Protein AF-D6Y898-F1 (afdb_monomer_lite)

Radius of gyration: 22.02 Å; chains: 1; bounding box: 44×58×74 Å

Foldseek 3Di:
DDDDDDDPDDDDPDPPDPVQVQVQVVVCVVVVFRKHKDWDDDPPPDDTWIFIATPPRHTFFTKQKAPDPVSQLLLVLQVVVLVVVVPDPDDFEDEWHFPDWDDDPNMTMTTTGDDDPADDDQDPVSLVVVLVSQFVVLDDPDDDDDDDDDDDDDDDDDDDDDDDDPDLPDAPPDDVVNCPQGTKDQQQLEPVQWGQDPVRHIYGYSSSRIDHSAHRCLSLLNHQLVVVVVPDAQQVSLVVSLVCQQVSCVSNVDHNVRSNVSSLRSLVVNLVVCVVVVHDPRPHCVVHNVVVVVVVVPPD

Structure (mmCIF, N/CA/C/O backbone):
data_AF-D6Y898-F1
#
_entry.id   AF-D6Y898-F1
#
loop_
_atom_site.group_PDB
_atom_site.id
_atom_site.type_symbol
_atom_site.label_atom_id
_atom_site.label_alt_id
_atom_site.label_comp_id
_atom_site.label_asym_id
_atom_site.label_entity_id
_atom_site.label_seq_id
_atom_site.pdbx_PDB_ins_code
_atom_site.Cartn_x
_atom_site.Cartn_y
_atom_site.Cartn_z
_atom_site.occupancy
_atom_site.B_iso_or_equiv
_atom_site.auth_seq_id
_atom_site.auth_comp_id
_atom_site.auth_asym_id
_atom_site.auth_atom_id
_atom_site.pdbx_PDB_model_num
ATOM 1 N N . MET A 1 1 ? 15.448 -20.942 44.202 1.00 36.16 1 MET A N 1
ATOM 2 C CA . MET A 1 1 ? 16.219 -19.823 43.612 1.00 36.16 1 MET A CA 1
ATOM 3 C C . MET A 1 1 ? 15.444 -19.278 42.419 1.00 36.16 1 MET A C 1
ATOM 5 O O . MET A 1 1 ? 15.274 -19.999 41.449 1.00 36.16 1 MET A O 1
ATOM 9 N N . ARG A 1 2 ? 14.878 -18.069 42.534 1.00 31.23 2 ARG A N 1
ATOM 10 C CA . ARG A 1 2 ? 14.100 -17.390 41.479 1.00 31.23 2 ARG A CA 1
ATOM 11 C C . ARG A 1 2 ? 15.038 -16.487 40.672 1.00 31.23 2 ARG A C 1
ATOM 13 O O . ARG A 1 2 ? 15.673 -15.625 41.272 1.00 31.23 2 ARG A O 1
ATOM 20 N N . ALA A 1 3 ? 15.100 -16.649 39.352 1.00 29.92 3 ALA A N 1
ATOM 21 C CA . ALA A 1 3 ? 15.802 -15.725 38.460 1.00 29.92 3 ALA A CA 1
ATOM 22 C C . ALA A 1 3 ? 14.793 -14.775 37.794 1.00 29.92 3 ALA A C 1
ATOM 24 O O . ALA A 1 3 ? 13.764 -15.199 37.271 1.00 29.92 3 ALA A O 1
ATOM 25 N N . ARG A 1 4 ? 15.077 -13.476 37.916 1.00 29.97 4 ARG A N 1
ATOM 26 C CA . ARG A 1 4 ? 14.250 -12.329 37.525 1.00 29.97 4 ARG A CA 1
ATOM 27 C C . ARG A 1 4 ? 14.255 -12.115 36.010 1.00 29.97 4 ARG A C 1
ATOM 29 O O . ARG A 1 4 ? 15.307 -12.158 35.384 1.00 29.97 4 ARG A O 1
ATOM 36 N N . ALA A 1 5 ? 13.090 -11.774 35.464 1.00 32.19 5 ALA A N 1
ATOM 37 C CA . ALA A 1 5 ? 12.946 -11.189 34.137 1.00 32.19 5 ALA A CA 1
ATOM 38 C C . ALA A 1 5 ? 13.426 -9.724 34.152 1.00 32.19 5 ALA A C 1
ATOM 40 O O . ALA A 1 5 ? 12.919 -8.911 34.930 1.00 32.19 5 ALA A O 1
ATOM 41 N N . SER A 1 6 ? 14.388 -9.382 33.293 1.00 30.42 6 SER A N 1
ATOM 42 C CA . SER A 1 6 ? 14.844 -8.003 33.089 1.00 30.42 6 SER A CA 1
ATOM 43 C C . SER A 1 6 ? 13.981 -7.309 32.035 1.00 30.42 6 SER A C 1
ATOM 45 O O . SER A 1 6 ? 14.104 -7.570 30.841 1.00 30.42 6 SER A O 1
ATOM 47 N N . ARG A 1 7 ? 13.112 -6.402 32.491 1.00 36.16 7 ARG A N 1
ATOM 48 C CA . ARG A 1 7 ? 12.476 -5.362 31.667 1.00 36.16 7 ARG A CA 1
ATOM 49 C C . ARG A 1 7 ? 13.504 -4.264 31.357 1.00 36.16 7 ARG A C 1
ATOM 51 O O . ARG A 1 7 ? 14.134 -3.790 32.302 1.00 36.16 7 ARG A O 1
ATOM 58 N N . PRO A 1 8 ? 13.623 -3.756 30.120 1.00 33.56 8 PRO A N 1
ATOM 59 C CA . PRO A 1 8 ? 14.252 -2.466 29.897 1.00 33.56 8 PRO A CA 1
ATOM 60 C C . PRO A 1 8 ? 13.201 -1.367 30.101 1.00 33.56 8 PRO A C 1
ATOM 62 O O . PRO A 1 8 ? 12.388 -1.072 29.231 1.00 33.56 8 PRO A O 1
ATOM 65 N N . SER A 1 9 ? 13.203 -0.768 31.288 1.00 35.53 9 SER A N 1
ATOM 66 C CA . SER A 1 9 ? 12.463 0.452 31.605 1.00 35.53 9 SER A CA 1
ATOM 67 C C . SER A 1 9 ? 13.206 1.668 31.046 1.00 35.53 9 SER A C 1
ATOM 69 O O . SER A 1 9 ? 14.171 2.142 31.644 1.00 35.53 9 SER A O 1
ATOM 71 N N . ARG A 1 10 ? 12.746 2.184 29.902 1.00 32.88 10 ARG A N 1
ATOM 72 C CA . ARG A 1 10 ? 13.018 3.562 29.467 1.00 32.88 10 ARG A CA 1
ATOM 73 C C . ARG A 1 10 ? 11.751 4.388 29.720 1.00 32.88 10 ARG A C 1
ATOM 75 O O . ARG A 1 10 ? 10.669 3.913 29.382 1.00 32.88 10 ARG A O 1
ATOM 82 N N . PRO A 1 11 ? 11.844 5.573 30.342 1.00 30.44 11 PRO A N 1
ATOM 83 C CA . PRO A 1 11 ? 10.663 6.336 30.726 1.00 30.44 11 PRO A CA 1
ATOM 84 C C . PRO A 1 11 ? 9.920 6.832 29.480 1.00 30.44 11 PRO A C 1
ATOM 86 O O . PRO A 1 11 ? 10.489 7.533 28.644 1.00 30.44 11 PRO A O 1
ATOM 89 N N . LEU A 1 12 ? 8.640 6.462 29.373 1.00 38.09 12 LEU A N 1
ATOM 90 C CA . LEU A 1 12 ? 7.680 7.065 28.452 1.00 38.09 12 LEU A CA 1
ATOM 91 C C . LEU A 1 12 ? 7.600 8.558 28.785 1.00 38.09 12 LEU A C 1
ATOM 93 O O . LEU A 1 12 ? 7.213 8.938 29.893 1.00 38.09 12 LEU A O 1
ATOM 97 N N . ARG A 1 13 ? 8.019 9.415 27.854 1.00 32.34 13 ARG A N 1
ATOM 98 C CA . ARG A 1 13 ? 7.959 10.864 28.038 1.00 32.34 13 ARG A CA 1
ATOM 99 C C . ARG A 1 13 ? 6.493 11.287 27.950 1.00 32.34 13 ARG A C 1
ATOM 101 O O . ARG A 1 13 ? 5.920 11.326 26.869 1.00 32.34 13 ARG A O 1
ATOM 108 N N . ARG A 1 14 ? 5.888 11.566 29.105 1.00 41.22 14 ARG A N 1
ATOM 109 C CA . ARG A 1 14 ? 4.516 12.064 29.233 1.00 41.22 14 ARG A CA 1
ATOM 110 C C . ARG A 1 14 ? 4.491 13.530 28.803 1.00 41.22 14 ARG A C 1
ATOM 112 O O . ARG A 1 14 ? 4.938 14.399 29.546 1.00 41.22 14 ARG A O 1
ATOM 119 N N . VAL A 1 15 ? 3.982 13.802 27.611 1.00 36.50 15 VAL A N 1
ATOM 120 C CA . VAL A 1 15 ? 3.507 15.135 27.232 1.00 36.50 15 VAL A CA 1
ATOM 121 C C . VAL A 1 15 ? 2.074 14.943 26.768 1.00 36.50 15 VAL A C 1
ATOM 123 O O . VAL A 1 15 ? 1.811 14.925 25.577 1.00 36.50 15 VAL A O 1
ATOM 126 N N . GLY A 1 16 ? 1.161 14.738 27.722 1.00 39.59 16 GLY A N 1
ATOM 127 C CA . GLY A 1 16 ? -0.268 14.704 27.425 1.00 39.59 16 GLY A CA 1
ATOM 128 C C . GLY A 1 16 ? -0.697 16.092 26.971 1.00 39.59 16 GLY A C 1
ATOM 129 O O . GLY A 1 16 ? -0.977 16.961 27.797 1.00 39.59 16 GLY A O 1
ATOM 130 N N . GLN A 1 17 ? -0.671 16.339 25.664 1.00 48.94 17 GLN A N 1
ATOM 131 C CA . GLN A 1 17 ? -1.300 17.520 25.093 1.00 48.94 17 GLN A CA 1
ATOM 132 C C . GLN A 1 17 ? -2.809 17.274 25.069 1.00 48.94 17 GLN A C 1
ATOM 134 O O . GLN A 1 17 ? -3.260 16.174 24.767 1.00 48.94 17 GLN A O 1
ATOM 139 N N . ARG A 1 18 ? -3.597 18.309 25.368 1.00 56.75 18 ARG A N 1
ATOM 140 C CA . ARG A 1 18 ? -5.073 18.319 25.438 1.00 56.75 18 ARG A CA 1
ATOM 141 C C . ARG A 1 18 ? -5.791 17.546 24.308 1.00 56.75 18 ARG A C 1
ATOM 143 O O . ARG A 1 18 ? -6.901 17.077 24.524 1.00 56.75 18 ARG A O 1
ATOM 150 N N . GLY A 1 19 ? -5.159 17.394 23.139 1.00 61.62 19 GLY A N 1
ATOM 151 C CA . GLY A 1 19 ? -5.665 16.619 22.002 1.00 61.62 19 GLY A CA 1
ATOM 152 C C . GLY A 1 19 ? -5.583 15.088 22.132 1.00 61.62 19 GLY A C 1
ATOM 153 O O . GLY A 1 19 ? -6.443 14.412 21.585 1.00 61.62 19 GLY A O 1
ATOM 154 N N . GLU A 1 20 ? -4.616 14.518 22.861 1.00 63.56 20 GLU A N 1
ATOM 155 C CA . GLU A 1 20 ? -4.514 13.052 23.041 1.00 63.56 20 GLU A CA 1
ATOM 156 C C . GLU A 1 20 ? -5.676 12.521 23.887 1.00 63.56 20 GLU A C 1
ATOM 158 O O . GLU A 1 20 ? -6.364 11.585 23.495 1.00 63.56 20 GLU A O 1
ATOM 163 N N . HIS A 1 21 ? -5.976 13.203 24.994 1.00 73.94 21 HIS A N 1
ATOM 164 C CA . HIS A 1 21 ? -7.117 12.871 25.849 1.00 73.94 21 HIS A CA 1
ATOM 165 C C . HIS A 1 21 ? -8.467 13.012 25.129 1.00 73.94 21 HIS A C 1
ATOM 167 O O . HIS A 1 21 ? -9.408 12.276 25.428 1.00 73.94 21 HIS A O 1
ATOM 173 N N . ALA A 1 22 ? -8.571 13.938 24.174 1.00 85.69 22 ALA A N 1
ATOM 174 C CA . ALA A 1 22 ? -9.774 14.113 23.369 1.00 85.69 22 ALA A CA 1
ATOM 175 C C . ALA A 1 22 ? -9.941 12.999 22.314 1.00 85.69 22 ALA A C 1
ATOM 177 O O . ALA A 1 22 ? -11.067 12.560 22.087 1.00 85.69 22 ALA A O 1
ATOM 178 N N . LEU A 1 23 ? -8.848 12.491 21.730 1.00 88.88 23 LEU A N 1
ATOM 179 C CA . LEU A 1 23 ? -8.885 11.330 20.832 1.00 88.88 23 LEU A CA 1
ATOM 180 C C . LEU A 1 23 ? -9.233 10.039 21.581 1.00 88.88 23 LEU A C 1
ATOM 182 O O . LEU A 1 23 ? -10.049 9.255 21.103 1.00 88.88 23 LEU A O 1
ATOM 186 N N . ASP A 1 24 ? -8.628 9.830 22.752 1.00 93.44 24 ASP A N 1
ATOM 187 C CA . ASP A 1 24 ? -8.932 8.703 23.638 1.00 93.44 24 ASP A CA 1
ATOM 188 C C . ASP A 1 24 ? -10.424 8.687 23.991 1.00 93.44 24 ASP A C 1
ATOM 190 O O . ASP A 1 24 ? -11.074 7.649 23.888 1.00 93.44 24 ASP A O 1
ATOM 194 N N . SER A 1 25 ? -10.985 9.853 24.331 1.00 93.50 25 SER A N 1
ATOM 195 C CA . SER A 1 25 ? -12.414 10.004 24.636 1.00 93.50 25 SER A CA 1
ATOM 196 C C . SER A 1 25 ? -13.292 9.667 23.429 1.00 93.50 25 SER A C 1
ATOM 198 O O . SER A 1 25 ? -14.219 8.874 23.560 1.00 93.50 25 SER A O 1
ATOM 200 N N . TYR A 1 26 ? -12.961 10.202 22.250 1.00 95.06 26 TYR A N 1
ATOM 201 C CA . TYR A 1 26 ? -13.675 9.912 21.005 1.00 95.06 26 TYR A CA 1
ATOM 202 C C . TYR A 1 26 ? -13.679 8.415 20.668 1.00 95.06 26 TYR A C 1
ATOM 204 O O . TYR A 1 26 ? -14.736 7.831 20.441 1.00 95.06 26 TYR A O 1
ATOM 212 N N . LEU A 1 27 ? -12.509 7.767 20.672 1.00 95.12 27 LEU A N 1
ATOM 213 C CA . LEU A 1 27 ? -12.419 6.335 20.382 1.00 95.12 27 LEU A CA 1
ATOM 214 C C . LEU A 1 27 ? -13.102 5.490 21.462 1.00 95.12 27 LEU A C 1
ATOM 216 O O . LEU A 1 27 ? -13.660 4.444 21.137 1.00 95.12 27 LEU A O 1
ATOM 220 N N . SER A 1 28 ? -13.084 5.940 22.721 1.00 95.12 28 SER A N 1
ATOM 221 C CA . SER A 1 28 ? -13.778 5.249 23.810 1.00 95.12 28 SER A CA 1
ATOM 222 C C . SER A 1 28 ? -15.292 5.257 23.628 1.00 95.12 28 SER A C 1
ATOM 224 O O . SER A 1 28 ? -15.944 4.238 23.841 1.00 95.12 28 SER A O 1
ATOM 226 N N . GLU A 1 29 ? -15.847 6.395 23.209 1.00 95.00 29 GLU A N 1
ATOM 227 C CA . GLU A 1 29 ? -17.271 6.538 22.906 1.00 95.00 29 GLU A CA 1
ATOM 228 C C . GLU A 1 29 ? -17.674 5.651 21.723 1.00 95.00 29 GLU A C 1
ATOM 230 O O . GLU A 1 29 ? -18.606 4.857 21.834 1.00 95.00 29 GLU A O 1
ATOM 235 N N . VAL A 1 30 ? -16.918 5.720 20.623 1.00 94.50 30 VAL A N 1
ATOM 236 C CA . VAL A 1 30 ? -17.182 4.943 19.403 1.00 94.50 30 VAL A CA 1
ATOM 237 C C . VAL A 1 30 ? -17.121 3.434 19.650 1.00 94.50 30 VAL A C 1
ATOM 239 O O . VAL A 1 30 ? -17.945 2.690 19.123 1.00 94.50 30 VAL A O 1
ATOM 242 N N . LEU A 1 31 ? -16.144 2.966 20.430 1.00 93.19 31 LEU A N 1
ATOM 243 C CA . LEU A 1 31 ? -15.936 1.537 20.679 1.00 93.19 31 LEU A CA 1
ATOM 244 C C . LEU A 1 31 ? -16.680 1.011 21.913 1.00 93.19 31 LEU A C 1
ATOM 246 O O . LEU A 1 31 ? -16.595 -0.186 22.196 1.00 93.19 31 LEU A O 1
ATOM 250 N N . GLY A 1 32 ? -17.377 1.878 22.655 1.00 93.81 32 GLY A N 1
ATOM 251 C CA . GLY A 1 32 ? -18.128 1.512 23.858 1.00 93.81 32 GLY A CA 1
ATOM 252 C C . GLY A 1 32 ? -17.272 0.940 24.995 1.00 93.81 32 GLY A C 1
ATOM 253 O O . GLY A 1 32 ? -17.794 0.223 25.846 1.00 93.81 32 GLY A O 1
ATOM 254 N N . GLN A 1 33 ? -15.964 1.215 25.008 1.00 93.38 33 GLN A N 1
ATOM 255 C CA . GLN A 1 33 ? -15.014 0.733 26.017 1.00 93.38 33 GLN A CA 1
ATOM 256 C C . GLN A 1 33 ? -13.886 1.754 26.218 1.00 93.38 33 GLN A C 1
ATOM 258 O O . GLN A 1 33 ? -13.600 2.501 25.289 1.00 93.38 33 GLN A O 1
ATOM 263 N N . PRO A 1 34 ? -13.199 1.799 27.372 1.00 93.56 34 PRO A N 1
ATOM 264 C CA . PRO A 1 34 ? -12.073 2.710 27.564 1.00 93.56 34 PRO A CA 1
ATOM 265 C C . PRO A 1 34 ? -10.925 2.436 26.581 1.00 93.56 34 PRO A C 1
ATOM 267 O O . PRO A 1 34 ? -10.404 1.321 26.517 1.00 93.56 34 PRO A O 1
ATOM 270 N N . ILE A 1 35 ? -10.497 3.470 25.855 1.00 95.06 35 ILE A N 1
ATOM 271 C CA . ILE A 1 35 ? -9.395 3.428 24.891 1.00 95.06 35 ILE A CA 1
ATOM 272 C C . ILE A 1 35 ? -8.301 4.401 25.305 1.00 95.06 35 ILE A C 1
ATOM 274 O O . ILE A 1 35 ? -8.558 5.555 25.639 1.00 95.06 35 ILE A O 1
ATOM 278 N N . ARG A 1 36 ? -7.058 3.935 25.215 1.00 94.12 36 ARG A N 1
ATOM 279 C CA . ARG A 1 36 ? -5.853 4.745 25.376 1.00 94.12 36 ARG A CA 1
ATOM 280 C C . ARG A 1 36 ? -5.012 4.676 24.115 1.00 94.12 36 ARG A C 1
ATOM 282 O O . ARG A 1 36 ? -4.626 3.586 23.690 1.00 94.12 36 ARG A O 1
ATOM 289 N N . THR A 1 37 ? -4.665 5.822 23.547 1.00 92.50 37 THR A N 1
ATOM 290 C CA . THR A 1 37 ? -3.761 5.893 22.400 1.00 92.50 37 THR A CA 1
ATOM 291 C C . THR A 1 37 ? -2.326 6.177 22.833 1.00 92.50 37 THR A C 1
ATOM 293 O O . THR A 1 37 ? -2.060 6.895 23.795 1.00 92.50 37 THR A O 1
ATOM 296 N N . VAL A 1 38 ? -1.363 5.559 22.148 1.00 90.06 38 VAL A N 1
ATOM 297 C CA . VAL A 1 38 ? 0.069 5.779 22.384 1.00 90.06 38 VAL A CA 1
ATOM 298 C C . VAL A 1 38 ? 0.777 5.945 21.060 1.00 90.06 38 VAL A C 1
ATOM 300 O O . VAL A 1 38 ? 0.831 5.023 20.240 1.00 90.06 38 VAL A O 1
ATOM 303 N N . GLU A 1 39 ? 1.378 7.111 20.880 1.00 87.12 39 GLU A N 1
ATOM 304 C CA . GLU A 1 39 ? 2.295 7.346 19.782 1.00 87.12 39 GLU A CA 1
ATOM 305 C C . GLU A 1 39 ? 3.678 6.784 20.117 1.00 87.12 39 GLU A C 1
ATOM 307 O O . GLU A 1 39 ? 4.294 7.114 21.131 1.00 87.12 39 GLU A O 1
ATOM 312 N N . HIS A 1 40 ? 4.168 5.906 19.253 1.00 78.19 40 HIS A N 1
ATOM 313 C CA . HIS A 1 40 ? 5.527 5.408 19.305 1.00 78.19 40 HIS A CA 1
ATOM 314 C C . HIS A 1 40 ? 6.350 6.193 18.290 1.00 78.19 40 HIS A C 1
ATOM 316 O O . HIS A 1 40 ? 6.005 6.258 17.107 1.00 78.19 40 HIS A O 1
ATOM 322 N N . GLY A 1 41 ? 7.438 6.796 18.779 1.00 60.53 41 GLY A N 1
ATOM 323 C CA . GLY A 1 41 ? 8.347 7.591 17.961 1.00 60.53 41 GLY A CA 1
ATOM 324 C C . GLY A 1 41 ? 8.866 6.817 16.742 1.00 60.53 41 GLY A C 1
ATOM 325 O O . GLY A 1 41 ? 8.886 5.580 16.747 1.00 60.53 41 GLY A O 1
ATOM 326 N N . PRO A 1 42 ? 9.292 7.537 15.697 1.00 55.75 42 PRO A N 1
ATOM 327 C CA . PRO A 1 42 ? 9.606 6.944 14.409 1.00 55.75 42 PRO A CA 1
ATOM 328 C C . PRO A 1 42 ? 10.738 5.924 14.536 1.00 55.75 42 PRO A C 1
ATOM 330 O O . PRO A 1 42 ? 11.790 6.198 15.123 1.00 55.75 42 PRO A O 1
ATOM 333 N N . ARG A 1 43 ? 10.553 4.735 13.955 1.00 51.12 43 ARG A N 1
ATOM 334 C CA . ARG A 1 43 ? 11.676 3.826 13.715 1.00 51.12 43 ARG A CA 1
ATOM 335 C C . ARG A 1 43 ? 12.431 4.376 12.508 1.00 51.12 43 ARG A C 1
ATOM 337 O O . ARG A 1 43 ? 12.040 4.113 11.389 1.00 51.12 43 ARG A O 1
ATOM 344 N N . ALA A 1 44 ? 13.473 5.172 12.745 1.00 38.34 44 ALA A N 1
ATOM 345 C CA . ALA A 1 44 ? 14.437 5.604 11.725 1.00 38.34 44 ALA A CA 1
ATOM 346 C C . ALA A 1 44 ? 13.819 6.059 10.375 1.00 38.34 44 ALA A C 1
ATOM 348 O O . ALA A 1 44 ? 13.984 5.383 9.366 1.00 38.34 44 ALA A O 1
ATOM 349 N N . GLY A 1 45 ? 13.160 7.225 10.353 1.00 40.97 45 GLY A N 1
ATOM 350 C CA . GLY A 1 45 ? 12.729 7.893 9.111 1.00 40.97 45 GLY A CA 1
ATOM 351 C C . GLY A 1 45 ? 11.250 7.744 8.731 1.00 40.97 45 GLY A C 1
ATOM 352 O O . GLY A 1 45 ? 10.807 8.443 7.827 1.00 40.97 45 GLY A O 1
ATOM 353 N N . ASP A 1 46 ? 10.483 6.911 9.436 1.00 54.25 46 ASP A N 1
ATOM 354 C CA . ASP A 1 46 ? 9.048 6.723 9.172 1.00 54.25 46 ASP A CA 1
ATOM 355 C C . ASP A 1 46 ? 8.146 7.757 9.874 1.00 54.25 46 ASP A C 1
ATOM 357 O O . ASP A 1 46 ? 8.565 8.455 10.799 1.00 54.25 46 ASP A O 1
ATOM 361 N N . ARG A 1 47 ? 6.868 7.831 9.469 1.00 59.16 47 ARG A N 1
ATOM 362 C CA . ARG A 1 47 ? 5.820 8.541 10.229 1.00 59.16 47 ARG A CA 1
ATOM 363 C C . ARG A 1 47 ? 5.629 7.880 11.611 1.00 59.16 47 ARG A C 1
ATOM 365 O O . ARG A 1 47 ? 5.766 6.659 11.720 1.00 59.16 47 ARG A O 1
ATOM 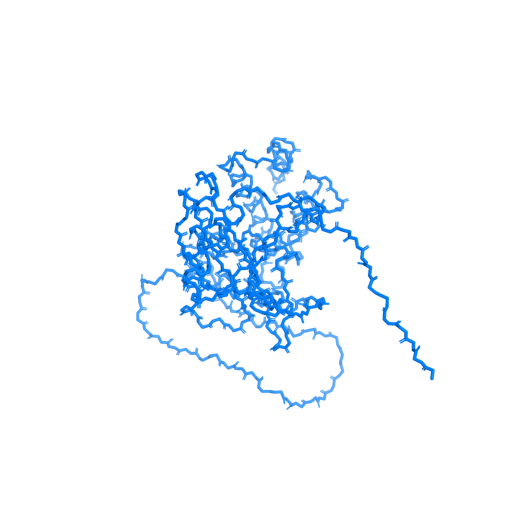372 N N . PRO A 1 48 ? 5.319 8.647 12.675 1.00 68.62 48 PRO A N 1
ATOM 373 C CA . PRO A 1 48 ? 5.065 8.072 13.992 1.00 68.62 48 PRO A CA 1
ATOM 374 C C . PRO A 1 48 ? 3.872 7.105 13.947 1.00 68.62 48 PRO A C 1
ATOM 376 O O . PRO A 1 48 ? 2.853 7.377 13.313 1.00 68.62 48 PRO A O 1
ATOM 379 N N . ILE A 1 49 ? 4.011 5.963 14.622 1.00 81.25 49 ILE A N 1
ATOM 380 C CA . ILE A 1 49 ? 3.000 4.899 14.652 1.00 81.25 49 ILE A CA 1
ATOM 381 C C . ILE A 1 49 ? 2.156 5.081 15.909 1.00 81.25 49 ILE A C 1
ATOM 383 O O . ILE A 1 49 ? 2.694 5.075 17.018 1.00 81.25 49 ILE A O 1
ATOM 387 N N . ARG A 1 50 ? 0.834 5.189 15.765 1.00 91.00 50 ARG A N 1
ATOM 388 C CA . ARG A 1 50 ? -0.084 5.313 16.900 1.00 91.00 50 ARG A CA 1
ATOM 389 C C . ARG A 1 50 ? -0.850 4.017 17.127 1.00 91.00 50 ARG A C 1
ATOM 391 O O . ARG A 1 50 ? -1.479 3.500 16.214 1.00 91.00 50 ARG A O 1
ATOM 398 N N . TRP A 1 51 ? -0.811 3.511 18.354 1.00 93.19 51 TRP A N 1
ATOM 399 C CA . TRP A 1 51 ? -1.533 2.307 18.770 1.00 93.19 51 TRP A CA 1
ATOM 400 C C . TRP A 1 51 ? -2.688 2.662 19.696 1.00 93.19 51 TRP A C 1
ATOM 402 O O . TRP A 1 51 ? -2.522 3.518 20.562 1.00 93.19 51 TRP A O 1
ATOM 412 N N . ALA A 1 52 ? -3.821 1.985 19.540 1.00 94.44 52 ALA A N 1
ATOM 413 C CA . ALA A 1 52 ? -4.926 1.987 20.488 1.00 94.44 52 ALA A CA 1
ATOM 414 C C . ALA A 1 52 ? -4.839 0.757 21.401 1.00 94.44 52 ALA A C 1
ATOM 416 O O . ALA A 1 52 ? -4.626 -0.366 20.932 1.00 94.44 52 ALA A O 1
ATOM 417 N N . TYR A 1 53 ? -5.030 0.982 22.696 1.00 94.62 53 TYR A N 1
ATOM 418 C CA . TYR A 1 53 ? -5.072 -0.039 23.734 1.00 94.62 53 TYR A CA 1
ATOM 419 C C . TYR A 1 53 ? -6.412 0.024 24.460 1.00 94.62 53 TYR A C 1
ATOM 421 O O . TYR A 1 53 ? -6.879 1.115 24.782 1.00 94.62 53 TYR A O 1
ATOM 429 N N . GLY A 1 54 ? -7.007 -1.138 24.707 1.00 91.62 54 GLY A N 1
ATOM 430 C CA . GLY A 1 54 ? -8.215 -1.284 25.513 1.00 91.62 54 GLY A CA 1
ATOM 431 C C . GLY A 1 54 ? -7.892 -1.567 26.976 1.00 91.62 54 GLY A C 1
ATOM 432 O O . GLY A 1 54 ? -6.789 -1.293 27.466 1.00 91.62 54 GLY A O 1
ATOM 433 N N . GLU A 1 55 ? -8.845 -2.185 27.669 1.00 88.31 55 GLU A N 1
ATOM 434 C CA . GLU A 1 55 ? -8.641 -2.655 29.036 1.00 88.31 55 GLU A CA 1
ATOM 435 C C . GLU A 1 55 ? -7.480 -3.661 29.137 1.00 88.31 55 GLU A C 1
ATOM 437 O O . GLU A 1 55 ? -7.130 -4.372 28.185 1.00 88.31 55 GLU A O 1
ATOM 442 N N . ALA A 1 56 ? -6.851 -3.695 30.315 1.00 87.44 56 ALA A N 1
ATOM 443 C CA . ALA A 1 56 ? -5.691 -4.537 30.615 1.00 87.44 56 ALA A CA 1
ATOM 444 C C . ALA A 1 56 ? -4.502 -4.382 29.635 1.00 87.44 56 ALA A C 1
ATOM 446 O O . ALA A 1 56 ? -3.722 -5.316 29.463 1.00 87.44 56 ALA A O 1
ATOM 447 N N . ASP A 1 57 ? -4.351 -3.205 29.010 1.00 85.62 57 ASP A N 1
ATOM 448 C CA . ASP A 1 57 ? -3.314 -2.906 28.009 1.00 85.62 57 ASP A CA 1
ATOM 449 C C . ASP A 1 57 ? -3.349 -3.834 26.778 1.00 85.62 57 ASP A C 1
ATOM 451 O O . ASP A 1 57 ? -2.332 -4.068 26.117 1.00 85.62 57 ASP A O 1
ATOM 455 N N . THR A 1 58 ? -4.535 -4.339 26.431 1.00 89.06 58 THR A N 1
ATOM 456 C CA . THR A 1 58 ? -4.730 -5.146 25.223 1.00 89.06 58 THR A CA 1
ATOM 457 C C . THR A 1 58 ? -4.554 -4.269 23.986 1.00 89.06 58 THR A C 1
ATOM 459 O O . THR A 1 58 ? -5.260 -3.278 23.822 1.00 89.06 58 THR A O 1
ATOM 462 N N . GLN A 1 59 ? -3.614 -4.617 23.104 1.00 90.88 59 GLN A N 1
ATOM 463 C CA . GLN A 1 59 ? -3.380 -3.886 21.857 1.00 90.88 59 GLN A CA 1
ATOM 464 C C . GLN A 1 59 ? -4.529 -4.143 20.876 1.00 90.88 59 GLN A C 1
ATOM 466 O O . GLN A 1 59 ? -4.654 -5.241 20.338 1.00 90.88 59 GLN A O 1
ATOM 471 N N . LEU A 1 60 ? -5.356 -3.124 20.646 1.00 92.38 60 LEU A N 1
ATOM 472 C CA . LEU A 1 60 ? -6.567 -3.235 19.834 1.00 92.38 60 LEU A CA 1
ATOM 473 C C . LEU A 1 60 ? -6.323 -2.951 18.358 1.00 92.38 60 LEU A C 1
ATOM 475 O O . LEU A 1 60 ? -6.974 -3.555 17.512 1.00 92.38 60 LEU A O 1
ATOM 479 N N . GLY A 1 61 ? -5.410 -2.033 18.033 1.00 93.69 61 GLY A N 1
ATOM 480 C CA . GLY A 1 61 ? -5.216 -1.660 16.639 1.00 93.69 61 GLY A CA 1
ATOM 481 C C . GLY A 1 61 ? -4.317 -0.461 16.389 1.00 93.69 61 GLY A C 1
ATOM 482 O O . GLY A 1 61 ? -3.897 0.241 17.310 1.00 93.69 61 GLY A O 1
ATOM 483 N N . LEU A 1 62 ? -4.020 -0.251 15.113 1.00 94.12 62 LEU A N 1
ATOM 484 C CA . LEU A 1 62 ? -3.260 0.883 14.607 1.00 94.12 62 LEU A CA 1
ATOM 485 C C . LEU A 1 62 ? -4.211 2.047 14.310 1.00 94.12 62 LEU A C 1
ATOM 487 O O . LEU A 1 62 ? -5.184 1.869 13.583 1.00 94.12 62 LEU A O 1
ATOM 491 N N . VAL A 1 63 ? -3.899 3.235 14.821 1.00 95.06 63 VAL A N 1
ATOM 492 C CA . VAL A 1 63 ? -4.644 4.472 14.558 1.00 95.06 63 VAL A CA 1
ATOM 493 C C . VAL A 1 63 ? -3.899 5.304 13.518 1.00 95.06 63 VAL A C 1
ATOM 495 O O . VAL A 1 63 ? -2.724 5.630 13.695 1.00 95.06 63 VAL A O 1
ATOM 498 N N . LYS A 1 64 ? -4.601 5.704 12.460 1.00 94.19 64 LYS A N 1
ATOM 499 C CA . LYS A 1 64 ? -4.153 6.679 11.462 1.00 94.19 64 LYS A CA 1
ATOM 500 C C . LYS A 1 64 ? -5.012 7.935 11.554 1.00 94.19 64 LYS A C 1
ATOM 502 O O . LYS A 1 64 ? -6.219 7.836 11.764 1.00 94.19 64 LYS A O 1
ATOM 507 N N . ILE A 1 65 ? -4.383 9.106 11.426 1.00 92.31 65 ILE A N 1
ATOM 508 C CA . ILE A 1 65 ? -5.064 10.402 11.539 1.00 92.31 65 ILE A CA 1
ATOM 509 C C . ILE A 1 65 ? -4.694 11.302 10.368 1.00 92.31 65 ILE A C 1
ATOM 511 O O . ILE A 1 65 ? -3.541 11.713 10.228 1.00 92.31 65 ILE A O 1
ATOM 515 N N . GLY A 1 66 ? -5.696 11.667 9.578 1.00 91.81 66 GLY A N 1
ATOM 516 C CA . GLY A 1 66 ? -5.587 12.653 8.518 1.00 91.81 66 GLY A CA 1
ATOM 517 C C . GLY A 1 66 ? -5.747 14.064 9.069 1.00 91.81 66 GLY A C 1
ATOM 518 O O . GLY A 1 66 ? -6.870 14.507 9.296 1.00 91.81 66 GLY A O 1
ATOM 519 N N . SER A 1 67 ? -4.640 14.776 9.304 1.00 88.06 67 SER A N 1
ATOM 520 C CA . SER A 1 67 ? -4.681 16.150 9.847 1.00 88.06 67 SER A CA 1
ATOM 521 C C . SER A 1 67 ? -4.610 17.235 8.763 1.00 88.06 67 SER A C 1
ATOM 523 O O . SER A 1 67 ? -5.172 18.314 8.937 1.00 88.06 67 SER A O 1
ATOM 525 N N . SER A 1 68 ? -3.952 16.958 7.634 1.00 88.75 68 SER A N 1
ATOM 526 C CA . SER A 1 68 ? -3.942 17.823 6.445 1.00 88.75 68 SER A CA 1
ATOM 527 C C . SER A 1 68 ? -4.978 17.360 5.413 1.00 88.75 68 SER A C 1
ATOM 529 O O . SER A 1 68 ? -5.474 16.240 5.500 1.00 88.75 68 SER A O 1
ATOM 531 N N . ALA A 1 69 ? -5.302 18.191 4.413 1.00 89.94 69 ALA A N 1
ATOM 532 C CA . ALA A 1 69 ? -6.211 17.791 3.328 1.00 89.94 69 ALA A CA 1
ATOM 533 C C . ALA A 1 69 ? -5.741 16.506 2.627 1.00 89.94 69 ALA A C 1
ATOM 535 O O . ALA A 1 69 ? -6.513 15.559 2.507 1.00 89.94 69 ALA A O 1
ATOM 536 N N . ARG A 1 70 ? -4.447 16.437 2.299 1.00 88.19 70 ARG A N 1
ATOM 537 C CA . ARG A 1 70 ? -3.818 15.259 1.698 1.00 88.19 70 ARG A CA 1
ATOM 538 C C . ARG A 1 70 ? -3.865 14.037 2.615 1.00 88.19 70 ARG A C 1
ATOM 540 O O . ARG A 1 70 ? -4.232 12.959 2.168 1.00 88.19 70 ARG A O 1
ATOM 547 N N . ASP A 1 71 ? -3.521 14.178 3.898 1.00 89.75 71 ASP A N 1
ATOM 548 C CA . ASP A 1 71 ? -3.563 13.024 4.809 1.00 89.75 71 ASP A CA 1
ATOM 549 C C . ASP A 1 71 ? -4.998 12.519 5.015 1.00 89.75 71 ASP A C 1
ATOM 551 O O . ASP A 1 71 ? -5.207 11.318 5.151 1.00 89.75 71 ASP A O 1
ATOM 555 N N . ARG A 1 72 ? -5.997 13.415 5.013 1.00 93.44 72 ARG A N 1
ATOM 556 C CA . ARG A 1 72 ? -7.415 13.026 5.045 1.00 93.44 72 ARG A CA 1
ATOM 557 C C . ARG A 1 72 ? -7.802 12.216 3.814 1.00 93.44 72 ARG A C 1
ATOM 559 O O . ARG A 1 72 ? -8.442 11.183 3.959 1.00 93.44 72 ARG A O 1
ATOM 566 N N . GLU A 1 73 ? -7.391 12.649 2.625 1.00 93.44 73 GLU A N 1
ATOM 567 C CA . GLU A 1 73 ? -7.626 11.902 1.382 1.00 93.44 73 GLU A CA 1
ATOM 568 C C . GLU A 1 73 ? -6.976 10.515 1.419 1.00 93.44 73 GLU A C 1
ATOM 570 O O . GLU A 1 73 ? -7.632 9.532 1.088 1.00 93.44 73 GLU A O 1
ATOM 575 N N . LEU A 1 74 ? -5.735 10.408 1.903 1.00 93.12 74 LEU A N 1
ATOM 576 C CA . LEU A 1 74 ? -5.044 9.121 2.047 1.00 93.12 74 LEU A CA 1
ATOM 577 C C . LEU A 1 74 ? -5.747 8.180 3.029 1.00 93.12 74 LEU A C 1
ATOM 579 O O . LEU A 1 74 ? -5.905 6.996 2.734 1.00 93.12 74 LEU A O 1
ATOM 583 N N . VAL A 1 75 ? -6.191 8.698 4.178 1.00 95.75 75 VAL A N 1
ATOM 584 C CA . VAL A 1 75 ? -6.911 7.905 5.184 1.00 95.75 75 VAL A CA 1
ATOM 585 C C . VAL A 1 75 ? -8.266 7.431 4.655 1.00 95.75 75 VAL A C 1
ATOM 587 O O . VAL A 1 75 ? -8.599 6.257 4.829 1.00 95.75 75 VAL A O 1
ATOM 590 N N . ARG A 1 76 ? -9.020 8.298 3.965 1.00 96.69 76 ARG A N 1
ATOM 591 C CA . ARG A 1 76 ? -10.291 7.918 3.323 1.00 96.69 76 ARG A CA 1
ATOM 592 C C . ARG A 1 76 ? -10.081 6.855 2.257 1.00 96.69 76 ARG A C 1
ATOM 594 O O . ARG A 1 76 ? -10.749 5.827 2.299 1.00 96.69 76 ARG A O 1
ATOM 601 N N . HIS A 1 77 ? -9.121 7.077 1.357 1.00 96.88 77 HIS A N 1
ATOM 602 C CA . HIS A 1 77 ? -8.793 6.137 0.285 1.00 96.88 77 HIS A CA 1
ATOM 603 C C . HIS A 1 77 ? -8.407 4.771 0.847 1.00 96.88 77 HIS A C 1
ATOM 605 O O . HIS A 1 77 ? -8.915 3.748 0.401 1.00 96.88 77 HIS A O 1
ATOM 611 N N . GLU A 1 78 ? -7.569 4.730 1.885 1.00 97.81 78 GLU A N 1
ATOM 612 C CA . GLU A 1 78 ? -7.230 3.471 2.545 1.00 97.81 78 GLU A CA 1
ATOM 613 C C . GLU A 1 78 ? -8.463 2.785 3.141 1.00 97.81 78 GLU A C 1
ATOM 615 O O . GLU A 1 78 ? -8.643 1.582 2.961 1.00 97.81 78 GLU A O 1
ATOM 620 N N . ALA A 1 79 ? -9.339 3.529 3.816 1.00 97.81 79 ALA A N 1
ATOM 621 C CA . ALA A 1 79 ? -10.560 2.968 4.379 1.00 97.81 79 ALA A CA 1
ATOM 622 C C . ALA A 1 79 ? -11.516 2.437 3.294 1.00 97.81 79 ALA A C 1
ATOM 624 O O . ALA A 1 79 ? -12.177 1.419 3.498 1.00 97.81 79 ALA A O 1
ATOM 625 N N . GLU A 1 80 ? -11.615 3.107 2.147 1.00 97.19 80 GLU A N 1
ATOM 626 C CA . GLU A 1 80 ? -12.404 2.669 0.988 1.00 97.19 80 GLU A CA 1
ATOM 627 C C . GLU A 1 80 ? -11.829 1.397 0.361 1.00 97.19 80 GLU A C 1
ATOM 629 O O . GLU A 1 80 ? -12.560 0.429 0.142 1.00 97.19 80 GLU A O 1
ATOM 634 N N . VAL A 1 81 ? -10.512 1.355 0.151 1.00 97.69 81 VAL A N 1
ATOM 635 C CA . VAL A 1 81 ? -9.813 0.178 -0.374 1.00 97.69 81 VAL A CA 1
ATOM 636 C C . VAL A 1 81 ? -9.978 -1.006 0.569 1.00 97.69 81 VAL A C 1
ATOM 638 O O . VAL A 1 81 ? -10.366 -2.081 0.125 1.00 97.69 81 VAL A O 1
ATOM 641 N N . LEU A 1 82 ? -9.757 -0.832 1.873 1.00 98.00 82 LEU A N 1
ATOM 642 C CA . LEU A 1 82 ? -9.884 -1.922 2.842 1.00 98.00 82 LEU A CA 1
ATOM 643 C C . LEU A 1 82 ? -11.318 -2.460 2.939 1.00 98.00 82 LEU A C 1
ATOM 645 O O . LEU A 1 82 ? -11.498 -3.671 3.063 1.00 98.00 82 LEU A O 1
ATOM 649 N N . ARG A 1 83 ? -12.338 -1.598 2.821 1.00 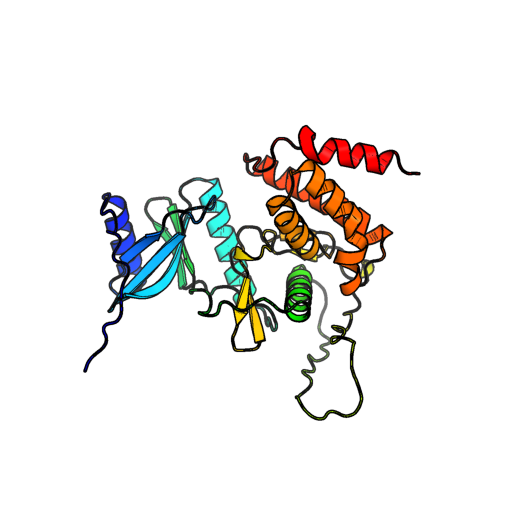96.12 83 ARG A N 1
ATOM 650 C CA . ARG A 1 83 ? -13.736 -2.047 2.705 1.00 96.12 83 ARG A CA 1
ATOM 651 C C . ARG A 1 83 ? -13.968 -2.839 1.422 1.00 96.12 83 ARG A C 1
ATOM 653 O O . ARG A 1 83 ? -14.533 -3.920 1.487 1.00 96.12 83 ARG A O 1
ATOM 660 N N . MET A 1 84 ? -13.472 -2.352 0.283 1.00 94.81 84 MET A N 1
ATOM 661 C CA . MET A 1 84 ? -13.554 -3.079 -0.988 1.00 94.81 84 MET A CA 1
ATOM 662 C C . MET A 1 84 ? -12.891 -4.457 -0.893 1.00 94.81 84 MET A C 1
ATOM 664 O O . MET A 1 84 ? -13.443 -5.428 -1.402 1.00 94.81 84 MET A O 1
ATOM 668 N N . LEU A 1 85 ? -11.736 -4.561 -0.229 1.00 95.88 85 LEU A N 1
ATOM 669 C CA . LEU A 1 85 ? -11.016 -5.823 -0.050 1.00 95.88 85 LEU A CA 1
ATOM 670 C C . LEU A 1 85 ? -11.732 -6.799 0.889 1.00 95.88 85 LEU A C 1
ATOM 672 O O . LEU A 1 85 ? -11.593 -8.005 0.696 1.00 95.88 85 LEU A O 1
ATOM 676 N N . ALA A 1 86 ? -12.490 -6.308 1.874 1.00 93.88 86 ALA A N 1
ATOM 677 C CA . ALA A 1 86 ? -13.249 -7.156 2.795 1.00 93.88 86 ALA A CA 1
ATOM 678 C C . ALA A 1 86 ? -14.297 -8.018 2.067 1.00 93.88 86 ALA A C 1
ATOM 680 O O . ALA A 1 86 ? -14.551 -9.149 2.477 1.00 93.88 86 ALA A O 1
ATOM 681 N N . ASP A 1 87 ? -14.828 -7.523 0.945 1.00 91.12 87 ASP A N 1
ATOM 682 C CA . ASP A 1 87 ? -15.803 -8.230 0.108 1.00 91.12 87 ASP A CA 1
ATOM 683 C C . ASP A 1 87 ? -15.150 -9.128 -0.963 1.00 91.12 87 ASP A C 1
ATOM 685 O O . ASP A 1 87 ? -15.838 -9.761 -1.773 1.00 91.12 87 ASP A O 1
ATOM 689 N N . ARG A 1 88 ? -13.811 -9.201 -1.014 1.00 90.81 88 ARG A N 1
ATOM 690 C CA . ARG A 1 88 ? -13.081 -10.034 -1.980 1.00 90.81 88 ARG A CA 1
ATOM 691 C C . ARG A 1 88 ? -12.665 -11.366 -1.351 1.00 90.81 88 ARG A C 1
ATOM 693 O O . ARG A 1 88 ? -12.142 -11.389 -0.239 1.00 90.81 88 ARG A O 1
ATOM 700 N N . PRO A 1 89 ? -12.783 -12.491 -2.081 1.00 90.75 89 PRO A N 1
ATOM 701 C CA . PRO A 1 89 ? -12.330 -13.796 -1.606 1.00 90.75 89 PRO A CA 1
ATOM 702 C C . PRO A 1 89 ? -10.803 -13.943 -1.744 1.00 90.75 89 PRO A C 1
ATOM 704 O O . PRO A 1 89 ? -10.323 -14.788 -2.503 1.00 90.75 89 PRO A O 1
ATOM 707 N N . LEU A 1 90 ? -10.041 -13.100 -1.039 1.00 93.75 90 LEU A N 1
ATOM 708 C CA . LEU A 1 90 ? -8.577 -13.141 -1.002 1.00 93.75 90 LEU A CA 1
ATOM 709 C C . LEU A 1 90 ? -8.096 -14.421 -0.320 1.00 93.75 90 LEU A C 1
ATOM 711 O O . LEU A 1 90 ? -8.586 -14.801 0.746 1.00 93.75 90 LEU A O 1
ATOM 715 N N . LYS A 1 91 ? -7.117 -15.086 -0.927 1.00 94.50 91 LYS A N 1
ATOM 716 C CA . LYS A 1 91 ? -6.594 -16.379 -0.470 1.00 94.50 91 LYS A CA 1
ATOM 717 C C . LYS A 1 91 ? -5.181 -16.288 0.036 1.00 94.50 91 LYS A C 1
ATOM 719 O O . LYS A 1 91 ? -4.800 -17.082 0.889 1.00 94.50 91 LYS A O 1
ATOM 724 N N . VAL A 1 92 ? -4.415 -15.345 -0.493 1.00 95.94 92 VAL A N 1
ATOM 725 C CA . VAL A 1 92 ? -3.004 -15.177 -0.169 1.00 95.94 92 VAL A CA 1
ATOM 726 C C . VAL A 1 92 ? -2.819 -13.959 0.720 1.00 95.94 92 VAL A C 1
ATOM 728 O O . VAL A 1 92 ? -2.120 -14.032 1.725 1.00 95.94 92 VAL A O 1
ATOM 731 N N . VAL A 1 93 ? -3.476 -12.855 0.392 1.00 97.06 93 VAL A N 1
ATOM 732 C CA . VAL A 1 93 ? -3.342 -11.560 1.048 1.00 97.06 93 VAL A CA 1
ATOM 733 C C . VAL A 1 93 ? -4.319 -11.443 2.213 1.00 97.06 93 VAL A C 1
ATOM 735 O O . VAL A 1 93 ? -5.484 -11.832 2.129 1.00 97.06 93 VAL A O 1
ATOM 738 N N . VAL A 1 94 ? -3.837 -10.907 3.330 1.00 96.50 94 VAL A N 1
ATOM 739 C CA . VAL A 1 94 ? -4.628 -10.543 4.510 1.00 96.50 94 VAL A CA 1
ATOM 740 C C . VAL A 1 94 ? -4.481 -9.031 4.705 1.00 96.50 94 VAL A C 1
ATOM 742 O O . VAL A 1 94 ? -3.457 -8.587 5.231 1.00 96.50 94 VAL A O 1
ATOM 745 N N . PRO A 1 95 ? -5.444 -8.210 4.263 1.00 96.69 95 PRO A N 1
ATOM 746 C CA . PRO A 1 95 ? -5.438 -6.793 4.601 1.00 96.69 95 PRO A CA 1
ATOM 747 C C . PRO A 1 95 ? -5.841 -6.583 6.076 1.00 96.69 95 PRO A C 1
ATOM 749 O O . PRO A 1 95 ? -6.500 -7.447 6.663 1.00 96.69 95 PRO A O 1
ATOM 752 N N . PRO A 1 96 ? -5.482 -5.443 6.694 1.00 96.44 96 PRO A N 1
ATOM 753 C CA . PRO A 1 96 ? -6.047 -5.039 7.973 1.00 96.44 96 PRO A CA 1
ATOM 754 C C . PRO A 1 96 ? -7.573 -4.926 7.902 1.00 96.44 96 PRO A C 1
ATOM 756 O O . PRO A 1 96 ? -8.127 -4.438 6.919 1.00 96.44 96 PRO A O 1
ATOM 759 N N . VAL A 1 97 ? -8.254 -5.303 8.978 1.00 96.12 97 VAL A N 1
ATOM 760 C CA . VAL A 1 97 ? -9.690 -5.062 9.134 1.00 96.12 97 VAL A CA 1
ATOM 761 C C . VAL A 1 97 ? -9.903 -3.626 9.600 1.00 96.12 97 VAL A C 1
ATOM 763 O O . VAL A 1 97 ? -9.245 -3.175 10.540 1.00 96.12 97 VAL A O 1
ATOM 766 N N . VAL A 1 98 ? -10.838 -2.915 8.970 1.00 97.69 98 VAL A N 1
ATOM 767 C CA . VAL A 1 98 ? -11.294 -1.601 9.443 1.00 97.69 98 VAL A CA 1
ATOM 768 C C . VAL A 1 98 ? -12.155 -1.810 10.686 1.00 97.69 98 VAL A C 1
ATOM 770 O O . VAL A 1 98 ? -13.270 -2.312 10.590 1.00 97.69 98 VAL A O 1
ATOM 773 N N . LEU A 1 99 ? -11.631 -1.432 11.851 1.00 96.69 99 LEU A N 1
ATOM 774 C CA . LEU A 1 99 ? -12.364 -1.474 13.119 1.00 96.69 99 LEU A CA 1
ATOM 775 C C . LEU A 1 99 ? -13.221 -0.220 13.302 1.00 96.69 99 LEU A C 1
ATOM 777 O O . LEU A 1 99 ? -14.318 -0.291 13.841 1.00 96.69 99 LEU A O 1
ATOM 781 N N . HIS A 1 100 ? -12.715 0.927 12.843 1.00 97.00 100 HIS A N 1
ATOM 782 C CA . HIS A 1 100 ? -13.447 2.191 12.816 1.00 97.00 100 HIS A CA 1
ATOM 783 C C . HIS A 1 100 ? -12.896 3.109 11.726 1.00 97.00 100 HIS A C 1
ATOM 785 O O . HIS A 1 100 ? -11.691 3.133 11.487 1.00 97.00 100 HIS A O 1
ATOM 791 N N . HIS A 1 101 ? -13.769 3.893 11.102 1.00 97.69 101 HIS A N 1
ATOM 792 C CA . HIS A 1 101 ? -13.399 5.008 10.236 1.00 97.69 101 HIS A CA 1
ATOM 793 C C . HIS A 1 101 ? -14.439 6.113 10.385 1.00 97.69 101 HIS A C 1
ATOM 795 O O . HIS A 1 101 ? -15.625 5.869 10.156 1.00 97.69 101 HIS A O 1
ATOM 801 N N . GLY A 1 102 ? -13.999 7.316 10.728 1.00 96.06 102 GLY A N 1
ATOM 802 C CA . GLY A 1 102 ? -14.880 8.464 10.877 1.00 96.06 102 GLY A CA 1
ATOM 803 C C . GLY A 1 102 ? -14.112 9.754 11.107 1.00 96.06 102 GLY A C 1
ATOM 804 O O . GLY A 1 102 ? -12.883 9.775 11.111 1.00 96.06 102 GLY A O 1
ATOM 805 N N . GLU A 1 103 ? -14.857 10.830 11.331 1.00 94.25 103 GLU A N 1
ATOM 806 C CA . GLU A 1 103 ? -14.290 12.153 11.560 1.00 94.25 103 GLU A CA 1
ATOM 807 C C . GLU A 1 103 ? -14.230 12.485 13.058 1.00 94.25 103 GLU A C 1
ATOM 809 O O . GLU A 1 103 ? -15.141 12.155 13.823 1.00 94.25 103 GLU A O 1
ATOM 814 N N . TRP A 1 104 ? -13.155 13.159 13.467 1.00 93.44 104 TRP A N 1
ATOM 815 C CA . TRP A 1 104 ? -12.968 13.731 14.797 1.00 93.44 104 TRP A CA 1
ATOM 816 C C . TRP A 1 104 ? -12.241 15.076 14.688 1.00 93.44 104 TRP A C 1
ATOM 818 O O . TRP A 1 104 ? -11.125 15.135 14.175 1.00 93.44 104 TRP A O 1
ATOM 828 N N . ASP A 1 105 ? -12.861 16.157 15.172 1.00 90.75 105 ASP A N 1
ATOM 829 C CA . ASP A 1 105 ? -12.277 17.514 15.183 1.00 90.75 105 ASP A CA 1
ATOM 830 C C . ASP A 1 105 ? -11.765 17.978 13.796 1.00 90.75 105 ASP A C 1
ATOM 832 O O . ASP A 1 105 ? -10.660 18.504 13.656 1.00 90.75 105 ASP A O 1
ATOM 836 N N . GLY A 1 106 ? -12.534 17.709 12.730 1.00 88.69 106 GLY A N 1
ATOM 837 C CA . GLY A 1 106 ? -12.142 18.033 11.350 1.00 88.69 106 GLY A CA 1
ATOM 838 C C . GLY A 1 106 ? -11.009 17.164 10.780 1.00 88.69 106 GLY A C 1
ATOM 839 O O . GLY A 1 106 ? -10.406 17.512 9.755 1.00 88.69 106 GLY A O 1
ATOM 840 N N . ARG A 1 107 ? -10.672 16.054 11.448 1.00 92.06 107 ARG A N 1
ATOM 841 C CA . ARG A 1 107 ? -9.638 15.089 11.048 1.00 92.06 107 ARG A CA 1
ATOM 842 C C . ARG A 1 107 ? -10.267 13.748 10.720 1.00 92.06 107 ARG A C 1
ATOM 844 O O . ARG A 1 107 ? -11.186 13.309 11.400 1.00 92.06 107 ARG A O 1
ATOM 851 N N . GLU A 1 108 ? -9.704 13.068 9.732 1.00 94.44 108 GLU A N 1
ATOM 852 C CA . GLU A 1 108 ? -10.071 11.680 9.442 1.00 94.44 108 GLU A CA 1
ATOM 853 C C . GLU A 1 108 ? -9.359 10.751 10.416 1.00 94.44 108 GLU A C 1
ATOM 855 O O . GLU A 1 108 ? -8.155 10.893 10.631 1.00 94.44 108 GLU A O 1
ATOM 860 N N . VAL A 1 109 ? -10.079 9.801 10.998 1.00 96.12 109 VAL A N 1
ATOM 861 C CA . VAL A 1 109 ? -9.540 8.809 11.928 1.00 96.12 109 VAL A CA 1
ATOM 862 C C . VAL A 1 109 ? -9.871 7.421 11.408 1.00 96.12 109 VAL A C 1
ATOM 864 O O . VAL A 1 109 ? -11.033 7.090 11.192 1.00 96.12 109 VAL A O 1
ATOM 867 N N . LEU A 1 110 ? -8.841 6.593 11.251 1.00 97.25 110 LEU A N 1
ATOM 868 C CA . LEU A 1 110 ? -8.955 5.198 10.836 1.00 97.25 110 LEU A CA 1
ATOM 869 C C . LEU A 1 110 ? -8.279 4.304 11.874 1.00 97.25 110 LEU A C 1
ATOM 871 O O . LEU A 1 110 ? -7.091 4.458 12.154 1.00 97.25 110 LEU A O 1
ATOM 875 N N . LEU A 1 111 ? -9.037 3.369 12.439 1.00 97.12 111 LEU A N 1
ATOM 876 C CA . LEU A 1 111 ? -8.545 2.335 13.341 1.00 97.12 111 LEU A CA 1
ATOM 877 C C . LEU A 1 111 ? -8.549 0.990 12.615 1.00 97.12 111 LEU A C 1
ATOM 879 O O . LEU A 1 111 ? -9.592 0.527 12.150 1.00 97.12 111 LEU A O 1
ATOM 883 N N . LEU A 1 112 ? -7.383 0.354 12.557 1.00 97.31 112 LEU A N 1
ATOM 884 C CA . LEU A 1 112 ? -7.157 -0.908 11.859 1.00 97.31 112 LEU A CA 1
ATOM 885 C C . LEU A 1 112 ? -6.774 -2.019 12.830 1.00 97.31 112 LEU A C 1
ATOM 887 O O . LEU A 1 112 ? -6.049 -1.770 13.795 1.00 97.31 112 LEU A O 1
ATOM 891 N N . SER A 1 113 ? -7.179 -3.254 12.538 1.00 94.88 113 SER A N 1
ATOM 892 C CA . SER A 1 113 ? -6.699 -4.429 13.270 1.00 94.88 113 SER A CA 1
ATOM 893 C C . SER A 1 113 ? -5.166 -4.496 13.257 1.00 94.88 113 SER A C 1
ATOM 895 O O . SER A 1 113 ? -4.543 -4.141 12.248 1.00 94.88 113 SER A O 1
ATOM 897 N N . PRO A 1 114 ? -4.527 -4.974 14.336 1.00 91.06 114 PRO A N 1
ATOM 898 C CA . PRO A 1 114 ? -3.079 -5.077 14.385 1.00 91.06 114 PRO A CA 1
ATOM 899 C C . PRO A 1 114 ? -2.567 -6.110 13.364 1.00 91.06 114 PRO A C 1
ATOM 901 O O . PRO A 1 114 ? -3.281 -7.059 13.031 1.00 91.06 114 PRO A O 1
ATOM 904 N N . PRO A 1 115 ? -1.319 -5.963 12.883 1.00 87.06 115 PRO A N 1
ATOM 905 C CA . PRO A 1 115 ? -0.653 -7.017 12.136 1.00 87.06 115 PRO A CA 1
ATOM 906 C C . PRO A 1 115 ? -0.493 -8.264 13.022 1.00 87.06 115 PRO A C 1
ATOM 908 O O . PRO A 1 115 ? -0.414 -8.141 14.252 1.00 87.06 115 PRO A O 1
ATOM 911 N N . PRO A 1 116 ? -0.394 -9.464 12.427 1.00 84.38 116 PRO A N 1
ATOM 912 C CA . PRO A 1 116 ? -0.157 -10.680 13.188 1.00 84.38 116 PRO A CA 1
ATOM 913 C C . PRO A 1 116 ? 1.158 -10.588 13.968 1.00 84.38 116 PRO A C 1
ATOM 915 O O . PRO A 1 116 ? 2.160 -10.037 13.505 1.00 84.38 116 PRO A O 1
ATOM 918 N N . THR A 1 117 ? 1.173 -11.174 15.163 1.00 70.44 117 THR A N 1
ATOM 919 C CA . THR A 1 117 ? 2.378 -11.293 15.984 1.00 70.44 117 THR A CA 1
ATOM 920 C C . THR A 1 117 ? 3.270 -12.394 15.412 1.00 70.44 117 THR A C 1
ATOM 922 O O . THR A 1 117 ? 3.227 -13.541 15.847 1.00 70.44 117 THR A O 1
ATOM 925 N N . GLY A 1 118 ? 4.058 -12.059 14.394 1.00 62.38 118 GLY A N 1
ATOM 926 C CA . GLY A 1 118 ? 4.982 -12.984 13.748 1.00 62.38 118 GLY A CA 1
ATOM 927 C C . GLY A 1 118 ? 5.994 -12.236 12.893 1.00 62.38 118 GLY A C 1
ATOM 928 O O . GLY A 1 118 ? 5.636 -11.569 11.929 1.00 62.38 118 GLY A O 1
ATOM 929 N N . SER A 1 119 ? 7.277 -12.338 13.239 1.00 58.78 119 SER A N 1
ATOM 930 C CA . SER A 1 119 ? 8.375 -11.759 12.459 1.00 58.78 119 SER A CA 1
ATOM 931 C C . SER A 1 119 ? 9.164 -12.874 11.778 1.00 58.78 119 SER A C 1
ATOM 933 O O . SER A 1 119 ? 10.286 -13.198 12.168 1.00 58.78 119 SER A O 1
ATOM 935 N N . GLY A 1 120 ? 8.538 -13.515 10.797 1.00 69.00 120 GLY A N 1
ATOM 936 C CA . GLY A 1 120 ? 9.200 -14.456 9.898 1.00 69.00 120 GLY A CA 1
ATOM 937 C C . GLY A 1 120 ? 9.692 -13.757 8.632 1.00 69.00 120 GLY A C 1
ATOM 938 O O . GLY A 1 120 ? 9.076 -12.805 8.155 1.00 69.00 120 GLY A O 1
ATOM 939 N N . LYS A 1 121 ? 10.789 -14.245 8.045 1.00 83.06 121 LYS A N 1
ATOM 940 C CA . LYS A 1 121 ? 11.163 -13.858 6.680 1.00 83.06 121 LYS A CA 1
ATOM 941 C C . LYS A 1 121 ? 10.063 -14.336 5.730 1.00 83.06 121 LYS A C 1
ATOM 943 O O . LYS A 1 121 ? 9.781 -15.529 5.695 1.00 83.06 121 LYS A O 1
ATOM 948 N N . VAL A 1 122 ? 9.487 -13.426 4.946 1.00 89.44 122 VAL A N 1
ATOM 949 C CA . VAL A 1 122 ? 8.478 -13.774 3.935 1.00 89.44 122 VAL A CA 1
ATOM 950 C C . VAL A 1 122 ? 9.117 -14.682 2.868 1.00 89.44 122 VAL A C 1
ATOM 952 O O . VAL A 1 122 ? 10.111 -14.275 2.251 1.00 89.44 122 VAL A O 1
ATOM 955 N N . PRO A 1 123 ? 8.602 -15.907 2.646 1.00 91.75 123 PRO A N 1
ATOM 956 C CA . PRO A 1 123 ? 9.077 -16.778 1.574 1.00 91.75 123 PRO A CA 1
ATOM 957 C C . PRO A 1 123 ? 8.835 -16.156 0.193 1.00 91.75 123 PRO A C 1
ATOM 959 O O . PRO A 1 123 ? 7.800 -15.535 -0.036 1.00 91.75 123 PRO A O 1
ATOM 962 N N . ALA A 1 124 ? 9.756 -16.363 -0.754 1.00 92.00 124 ALA A N 1
ATOM 963 C CA . ALA A 1 124 ? 9.655 -15.768 -2.092 1.00 92.00 124 ALA A CA 1
ATOM 964 C C . ALA A 1 124 ? 8.376 -16.191 -2.839 1.00 92.00 124 ALA A C 1
ATOM 966 O O . ALA A 1 124 ? 7.702 -15.346 -3.416 1.00 92.00 124 ALA A O 1
ATOM 967 N N . GLY A 1 125 ? 7.993 -17.472 -2.760 1.00 93.50 125 GLY A N 1
ATOM 968 C CA . GLY A 1 125 ? 6.756 -17.965 -3.379 1.00 93.50 125 GLY A CA 1
ATOM 969 C C . GLY A 1 125 ? 5.495 -17.298 -2.819 1.00 93.50 125 GLY A C 1
ATOM 970 O O . GLY A 1 125 ? 4.607 -16.941 -3.586 1.00 93.50 125 GLY A O 1
ATOM 971 N N . LEU A 1 126 ? 5.450 -17.049 -1.503 1.00 94.81 126 LEU A N 1
ATOM 972 C CA . LEU A 1 126 ? 4.342 -16.332 -0.863 1.00 94.81 126 LEU A CA 1
ATOM 973 C C . LEU A 1 126 ? 4.286 -14.867 -1.320 1.00 94.81 126 LEU A C 1
ATOM 975 O O . LEU A 1 126 ? 3.213 -14.342 -1.598 1.00 94.81 126 LEU A O 1
ATOM 979 N N . LEU A 1 127 ? 5.449 -14.223 -1.445 1.00 95.69 127 LEU A N 1
ATOM 980 C CA . LEU A 1 127 ? 5.554 -12.860 -1.957 1.00 95.69 127 LEU A CA 1
ATOM 981 C C . LEU A 1 127 ? 5.066 -12.757 -3.411 1.00 95.69 127 LEU A C 1
ATOM 983 O O . LEU A 1 127 ? 4.284 -11.863 -3.724 1.00 95.69 127 LEU A O 1
ATOM 987 N N . HIS A 1 128 ? 5.474 -13.681 -4.286 1.00 96.19 128 HIS A N 1
ATOM 988 C CA . HIS A 1 128 ? 5.015 -13.707 -5.679 1.00 96.19 128 HIS A CA 1
ATOM 989 C C . HIS A 1 128 ? 3.506 -13.960 -5.779 1.00 96.19 128 HIS A C 1
ATOM 991 O O . HIS A 1 128 ? 2.818 -13.264 -6.524 1.00 96.19 128 HIS A O 1
ATOM 997 N N . ALA A 1 129 ? 2.980 -14.907 -4.997 1.00 96.25 129 ALA A N 1
ATOM 998 C CA . ALA A 1 129 ? 1.551 -15.203 -4.966 1.00 96.25 129 ALA A CA 1
ATOM 999 C C . ALA A 1 129 ? 0.723 -13.994 -4.493 1.00 96.25 129 ALA A C 1
ATOM 1001 O O . ALA A 1 129 ? -0.317 -13.702 -5.077 1.00 96.25 129 ALA A O 1
ATOM 1002 N N . ALA A 1 130 ? 1.208 -13.249 -3.493 1.00 97.00 130 ALA A N 1
ATOM 1003 C CA . ALA A 1 130 ? 0.553 -12.031 -3.028 1.00 97.00 130 ALA A CA 1
ATOM 1004 C C . ALA A 1 130 ? 0.539 -10.940 -4.109 1.00 97.00 130 ALA A C 1
ATOM 1006 O O . ALA A 1 130 ? -0.503 -10.344 -4.354 1.00 97.00 130 ALA A O 1
ATOM 1007 N N . ILE A 1 131 ? 1.660 -10.716 -4.802 1.00 97.00 131 ILE A N 1
ATOM 1008 C CA . ILE A 1 131 ? 1.741 -9.739 -5.901 1.00 97.00 131 ILE A CA 1
ATOM 1009 C C . ILE A 1 131 ? 0.767 -10.096 -7.031 1.00 97.00 131 ILE A C 1
ATOM 1011 O O . ILE A 1 131 ? 0.076 -9.221 -7.549 1.00 97.00 131 ILE A O 1
ATOM 1015 N N . ALA A 1 132 ? 0.679 -11.377 -7.399 1.00 94.94 132 ALA A N 1
ATOM 1016 C CA . ALA A 1 132 ? -0.259 -11.838 -8.418 1.00 94.94 132 ALA A CA 1
ATOM 1017 C C . ALA A 1 132 ? -1.726 -11.652 -7.986 1.00 94.94 132 ALA A C 1
ATOM 1019 O O . ALA A 1 132 ? -2.546 -11.194 -8.782 1.00 94.94 132 ALA A O 1
ATOM 1020 N N . GLU A 1 133 ? -2.057 -11.959 -6.727 1.00 95.38 133 GLU A N 1
ATOM 1021 C CA . GLU A 1 133 ? -3.411 -11.765 -6.197 1.00 95.38 133 GLU A CA 1
ATOM 1022 C C . GLU A 1 133 ? -3.803 -10.281 -6.158 1.00 95.38 133 GLU A C 1
ATOM 1024 O O . GLU A 1 133 ? -4.903 -9.935 -6.591 1.00 95.38 133 GLU A O 1
ATOM 1029 N N . ILE A 1 134 ? -2.891 -9.399 -5.730 1.00 96.31 134 ILE A N 1
ATOM 1030 C CA . ILE A 1 134 ? -3.112 -7.945 -5.731 1.00 96.31 134 ILE A CA 1
ATOM 1031 C C . ILE A 1 134 ? -3.333 -7.447 -7.152 1.00 96.31 134 ILE A C 1
ATOM 1033 O O . ILE A 1 134 ? -4.304 -6.738 -7.390 1.00 96.31 134 ILE A O 1
ATOM 1037 N N . ALA A 1 135 ? -2.495 -7.852 -8.108 1.00 94.25 135 ALA A N 1
ATOM 1038 C CA . ALA A 1 135 ? -2.636 -7.441 -9.502 1.00 94.25 135 ALA A CA 1
ATOM 1039 C C . ALA A 1 135 ? -4.004 -7.804 -10.098 1.00 94.25 135 ALA A C 1
ATOM 1041 O O . ALA A 1 135 ? -4.581 -7.017 -10.855 1.00 94.25 135 ALA A O 1
ATOM 1042 N N . GLY A 1 136 ? -4.560 -8.953 -9.698 1.00 91.38 136 GLY A N 1
ATOM 1043 C CA . GLY A 1 136 ? -5.888 -9.418 -10.101 1.00 91.38 136 GLY A CA 1
ATOM 1044 C C . GLY A 1 136 ? -7.059 -8.552 -9.615 1.00 91.38 136 GLY A C 1
ATOM 1045 O O . GLY A 1 136 ? -8.174 -8.710 -10.119 1.00 91.38 136 GLY A O 1
ATOM 1046 N N . LEU A 1 137 ? -6.833 -7.617 -8.683 1.00 90.56 137 LEU A N 1
ATOM 1047 C CA . LEU A 1 137 ? -7.855 -6.694 -8.172 1.00 90.56 137 LEU A CA 1
ATOM 1048 C C . LEU A 1 137 ? -8.208 -5.560 -9.141 1.00 90.56 137 LEU A C 1
ATOM 1050 O O . LEU A 1 137 ? -9.217 -4.894 -8.934 1.00 90.56 137 LEU A O 1
ATOM 1054 N N . GLY A 1 138 ? -7.433 -5.357 -10.211 1.00 79.25 138 GLY A N 1
ATOM 1055 C CA . GLY A 1 138 ? -7.676 -4.307 -11.212 1.00 79.25 138 GLY A CA 1
ATOM 1056 C C . GLY A 1 138 ? -8.965 -4.480 -12.029 1.00 79.25 138 GLY A C 1
ATOM 1057 O O . GLY A 1 138 ? -9.287 -3.629 -12.848 1.00 79.25 138 GLY A O 1
ATOM 1058 N N . ARG A 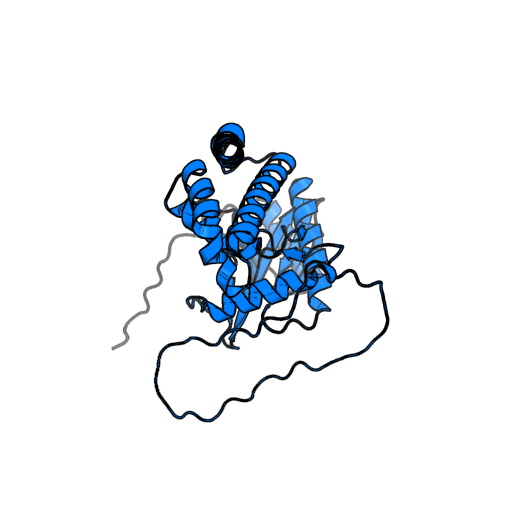1 139 ? -9.721 -5.565 -11.815 1.00 68.06 139 ARG A N 1
ATOM 1059 C CA . ARG A 1 139 ? -10.997 -5.842 -12.488 1.00 68.06 139 ARG A CA 1
ATOM 1060 C C . ARG A 1 139 ? -12.089 -4.872 -12.020 1.00 68.06 139 ARG A C 1
ATOM 1062 O O . ARG A 1 139 ? -12.528 -4.948 -10.870 1.00 68.06 139 ARG A O 1
ATOM 1069 N N . ALA A 1 140 ? -12.617 -4.052 -12.926 1.00 46.12 140 ALA A N 1
ATOM 1070 C CA . ALA A 1 140 ? -13.885 -3.365 -12.695 1.00 46.12 140 ALA A CA 1
ATOM 1071 C C . ALA A 1 140 ? -15.043 -4.391 -12.598 1.00 46.12 140 ALA A C 1
ATOM 1073 O O . ALA A 1 140 ? -15.107 -5.332 -13.398 1.00 46.12 140 ALA A O 1
ATOM 1074 N N . PRO A 1 141 ? -15.976 -4.260 -11.636 1.00 39.16 141 PRO A N 1
ATOM 1075 C CA . PRO A 1 141 ? -17.202 -5.046 -11.622 1.00 39.16 141 PRO A CA 1
ATOM 1076 C C . PRO A 1 141 ? -18.189 -4.442 -12.631 1.00 39.16 141 PRO A C 1
ATOM 1078 O O . PRO A 1 141 ? -18.964 -3.553 -12.298 1.00 39.16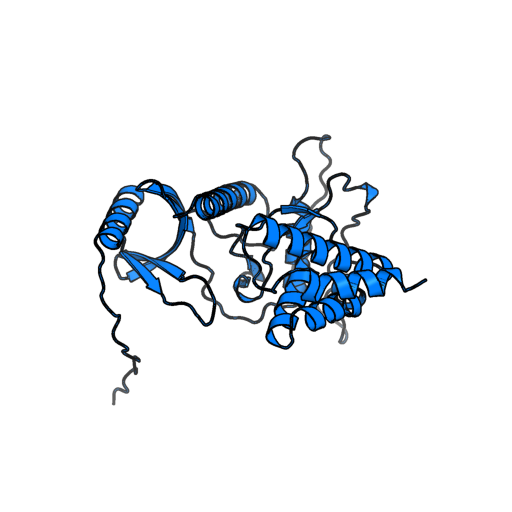 141 PRO A O 1
ATOM 1081 N N . GLY A 1 142 ? -18.147 -4.899 -13.883 1.00 37.84 142 GLY A N 1
ATOM 1082 C CA . GLY A 1 142 ? -19.077 -4.412 -14.903 1.00 37.84 142 GLY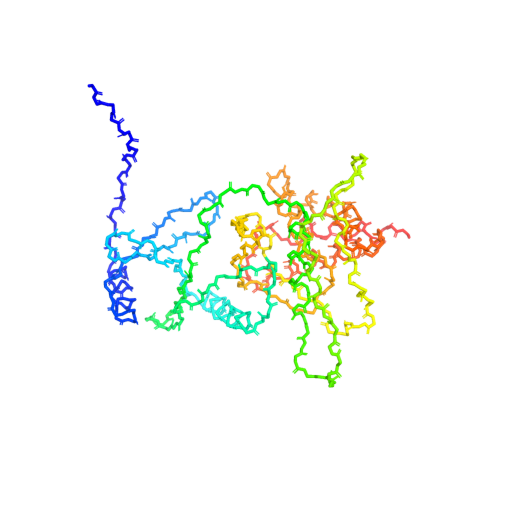 A CA 1
ATOM 1083 C C . GLY A 1 142 ? -18.715 -4.835 -16.319 1.00 37.84 142 GLY A C 1
ATOM 1084 O O . GLY A 1 142 ? -18.292 -4.009 -17.114 1.00 37.84 142 GLY A O 1
ATOM 1085 N N . GLY A 1 143 ? -18.892 -6.115 -16.646 1.00 32.91 143 GLY A N 1
ATOM 1086 C CA . GLY A 1 143 ? -18.747 -6.589 -18.021 1.00 32.91 143 GLY A CA 1
ATOM 1087 C C . GLY A 1 143 ? -18.750 -8.107 -18.136 1.00 32.91 143 GLY A C 1
ATOM 1088 O O . GLY A 1 143 ? -17.696 -8.730 -18.114 1.00 32.91 143 GLY A O 1
ATOM 1089 N N . GLY A 1 144 ? -19.938 -8.694 -18.294 1.00 29.48 144 GLY A N 1
ATOM 1090 C CA . GLY A 1 144 ? -20.094 -10.052 -18.819 1.00 29.48 144 GLY A CA 1
ATOM 1091 C C . GLY A 1 144 ? -20.267 -11.157 -17.777 1.00 29.48 144 GLY A C 1
ATOM 1092 O O . GLY A 1 144 ? -19.493 -11.310 -16.839 1.00 29.48 144 GLY A O 1
ATOM 1093 N N . SER A 1 145 ? -21.333 -11.922 -17.985 1.00 33.72 145 SER A N 1
ATOM 1094 C CA . SER A 1 145 ? -21.862 -12.986 -17.139 1.00 33.72 145 SER A CA 1
ATOM 1095 C C . SER A 1 145 ? -20.923 -14.188 -16.956 1.00 33.72 145 SER A C 1
ATOM 1097 O O . SER A 1 145 ? -19.997 -14.432 -17.723 1.00 33.72 145 SER A O 1
ATOM 1099 N N . SER A 1 146 ? -21.239 -14.946 -15.913 1.00 42.62 146 SER A N 1
ATOM 1100 C CA . SER A 1 146 ? -20.613 -16.152 -15.380 1.00 42.62 146 SER A CA 1
ATOM 1101 C C . SER A 1 146 ? -20.099 -17.188 -16.390 1.00 42.62 146 SER A C 1
ATOM 1103 O O . SER A 1 146 ? -20.861 -17.710 -17.200 1.00 42.62 146 SER A O 1
ATOM 1105 N N . SER A 1 147 ? -18.889 -17.683 -16.138 1.00 27.72 147 SER A N 1
ATOM 1106 C CA . SER A 1 147 ? -18.635 -19.127 -16.080 1.00 27.72 147 SER A CA 1
ATOM 1107 C C . SER A 1 147 ? -17.461 -19.359 -15.136 1.00 27.72 147 SER A C 1
ATOM 1109 O O . SER A 1 147 ? -16.310 -19.073 -15.468 1.00 27.72 147 SER A O 1
ATOM 1111 N N . GLY A 1 148 ? -17.772 -19.785 -13.914 1.00 30.91 148 GLY A N 1
ATOM 1112 C CA . GLY A 1 148 ? -16.763 -20.152 -12.936 1.00 30.91 148 GLY A CA 1
ATOM 1113 C C . GLY A 1 148 ? -15.925 -21.326 -13.422 1.00 30.91 148 GLY A C 1
ATOM 1114 O O . GLY A 1 148 ? -16.440 -22.220 -14.084 1.00 30.91 148 GLY A O 1
ATOM 1115 N N . LEU A 1 149 ? -14.654 -21.337 -13.030 1.00 27.02 149 LEU A N 1
ATOM 1116 C CA . LEU A 1 149 ? -13.887 -22.562 -12.853 1.00 27.02 149 LEU A CA 1
ATOM 1117 C C . LEU A 1 149 ? -13.001 -22.431 -11.606 1.00 27.02 149 LEU A C 1
ATOM 1119 O O . LEU A 1 149 ? -12.666 -21.316 -11.195 1.00 27.02 149 LEU A O 1
ATOM 1123 N N . PRO A 1 150 ? -12.733 -23.560 -10.936 1.00 28.53 150 PRO A N 1
ATOM 1124 C CA . PRO A 1 150 ? -12.574 -23.602 -9.499 1.00 28.53 150 PRO A CA 1
ATOM 1125 C C . PRO A 1 150 ? -11.149 -23.285 -9.073 1.00 28.53 150 PRO A C 1
ATOM 1127 O O . PRO A 1 150 ? -10.164 -23.709 -9.675 1.00 28.53 150 PRO A O 1
ATOM 1130 N N . LEU A 1 151 ? -11.065 -22.611 -7.936 1.00 31.61 151 LEU A N 1
ATOM 1131 C CA . LEU A 1 151 ? -9.885 -22.644 -7.101 1.00 31.61 151 LEU A CA 1
ATOM 1132 C C . LEU A 1 151 ? -9.711 -24.057 -6.549 1.00 31.61 151 LEU A C 1
ATOM 1134 O O . LEU A 1 151 ? -10.290 -24.394 -5.520 1.00 31.61 151 LEU A O 1
ATOM 1138 N N . ALA A 1 152 ? -8.929 -24.876 -7.241 1.00 23.34 152 ALA A N 1
ATOM 1139 C CA . ALA A 1 152 ? -8.423 -26.114 -6.681 1.00 23.34 152 ALA A CA 1
ATOM 1140 C C . ALA A 1 152 ? -7.214 -25.787 -5.793 1.00 23.34 152 ALA A C 1
ATOM 1142 O O . ALA A 1 152 ? -6.140 -25.436 -6.282 1.00 23.34 152 ALA A O 1
ATOM 1143 N N . CYS A 1 153 ? -7.406 -25.879 -4.479 1.00 22.19 153 CYS A N 1
ATOM 1144 C CA . CYS A 1 153 ? -6.309 -26.071 -3.537 1.00 22.19 153 CYS A CA 1
ATOM 1145 C C . CYS A 1 153 ? -5.791 -27.510 -3.707 1.00 22.19 153 CYS A C 1
ATOM 1147 O O . CYS A 1 153 ? -6.611 -28.429 -3.660 1.00 22.19 153 CYS A O 1
ATOM 1149 N N . PRO A 1 154 ? -4.483 -27.761 -3.875 1.00 26.88 154 PRO A N 1
ATOM 1150 C CA . PRO A 1 154 ? -3.950 -29.101 -3.676 1.00 26.88 154 PRO A CA 1
ATOM 1151 C C . PRO A 1 154 ? -3.812 -29.371 -2.170 1.00 26.88 154 PRO A C 1
ATOM 1153 O O . PRO A 1 154 ? -3.117 -28.638 -1.466 1.00 26.88 154 PRO A O 1
ATOM 1156 N N . GLU A 1 155 ? -4.476 -30.422 -1.691 1.00 22.70 155 GLU A N 1
ATOM 1157 C CA . GLU A 1 155 ? -4.259 -31.030 -0.370 1.00 22.70 155 GLU A CA 1
ATOM 1158 C C . GLU A 1 155 ? -2.811 -31.556 -0.232 1.00 22.70 155 GLU A C 1
ATOM 1160 O O . GLU A 1 155 ? -2.217 -31.996 -1.225 1.00 22.70 155 GLU A O 1
ATOM 1165 N N . PRO A 1 156 ? -2.212 -31.558 0.976 1.00 31.06 156 PRO A N 1
ATOM 1166 C CA . PRO A 1 156 ? -0.828 -31.966 1.157 1.00 31.06 156 PRO A CA 1
ATOM 1167 C C . PRO A 1 156 ? -0.706 -33.486 1.343 1.00 31.06 156 PRO A C 1
ATOM 1169 O O . PRO A 1 156 ? -1.147 -34.039 2.347 1.00 31.06 156 PRO A O 1
ATOM 1172 N N . GLY A 1 157 ? -0.004 -34.162 0.427 1.00 24.27 157 GLY A N 1
ATOM 1173 C CA . GLY A 1 157 ? 0.590 -35.471 0.723 1.00 24.27 157 GLY A CA 1
ATOM 1174 C C . GLY A 1 157 ? 0.855 -36.375 -0.480 1.00 24.27 157 GLY A C 1
ATOM 1175 O O . GLY A 1 157 ? -0.052 -37.043 -0.957 1.00 24.27 157 GLY A O 1
ATOM 1176 N N . ARG A 1 158 ? 2.121 -36.475 -0.909 1.00 25.58 158 ARG A N 1
ATOM 1177 C CA . ARG A 1 158 ? 3.040 -37.614 -0.665 1.00 25.58 158 ARG A CA 1
ATOM 1178 C C . ARG A 1 158 ? 4.253 -37.465 -1.597 1.00 25.58 158 ARG A C 1
ATOM 1180 O O . ARG A 1 158 ? 4.104 -37.290 -2.799 1.00 25.58 158 ARG A O 1
ATOM 1187 N N . ALA A 1 159 ? 5.440 -37.454 -1.000 1.00 35.03 159 ALA A N 1
ATOM 1188 C CA . ALA A 1 159 ? 6.726 -37.281 -1.666 1.00 35.03 159 ALA A CA 1
ATOM 1189 C C . ALA A 1 159 ? 7.220 -38.584 -2.310 1.00 35.03 159 ALA A C 1
ATOM 1191 O O . ALA A 1 159 ? 6.977 -39.637 -1.732 1.00 35.03 159 ALA A O 1
ATOM 1192 N N . ASP A 1 160 ? 7.966 -38.467 -3.419 1.00 27.27 160 ASP A N 1
ATOM 1193 C CA . ASP A 1 160 ? 9.104 -39.326 -3.792 1.00 27.27 160 ASP A CA 1
ATOM 1194 C C . ASP A 1 160 ? 9.985 -38.623 -4.865 1.00 27.27 160 ASP A C 1
ATOM 1196 O O . ASP A 1 160 ? 9.493 -38.260 -5.931 1.00 27.27 160 ASP A O 1
ATOM 1200 N N . GLY A 1 161 ? 11.293 -38.449 -4.598 1.00 25.12 161 GLY A N 1
ATOM 1201 C CA . GLY A 1 161 ? 12.349 -38.154 -5.604 1.00 25.12 161 GLY A CA 1
ATOM 1202 C C . GLY A 1 161 ? 12.938 -36.721 -5.657 1.00 25.12 161 GLY A C 1
ATOM 1203 O O . GLY A 1 161 ? 12.217 -35.774 -5.375 1.00 25.12 161 GLY A O 1
ATOM 1204 N N . PRO A 1 162 ? 14.248 -36.519 -5.961 1.00 34.62 162 PRO A N 1
ATOM 1205 C CA . PRO A 1 162 ? 15.075 -35.518 -5.269 1.00 34.62 162 PRO A CA 1
ATOM 1206 C C . PRO A 1 162 ? 15.215 -34.122 -5.923 1.00 34.62 162 PRO A C 1
ATOM 1208 O O . PRO A 1 162 ? 15.518 -33.989 -7.100 1.00 34.62 162 PRO A O 1
ATOM 1211 N N . ALA A 1 163 ? 15.098 -33.116 -5.047 1.00 33.12 163 ALA A N 1
ATOM 1212 C CA . ALA A 1 163 ? 15.785 -31.818 -4.921 1.00 33.12 163 ALA A CA 1
ATOM 1213 C C . ALA A 1 163 ? 15.949 -30.824 -6.104 1.00 33.12 163 ALA A C 1
ATOM 1215 O O . ALA A 1 163 ? 16.579 -31.098 -7.117 1.00 33.12 163 ALA A O 1
ATOM 1216 N N . ALA A 1 164 ? 15.578 -29.574 -5.769 1.00 30.36 164 ALA A N 1
ATOM 1217 C CA . ALA A 1 164 ? 15.941 -28.274 -6.358 1.00 30.36 164 ALA A CA 1
ATOM 1218 C C . ALA A 1 164 ? 15.060 -27.718 -7.496 1.00 30.36 164 ALA A C 1
ATOM 1220 O O . ALA A 1 164 ? 15.500 -27.499 -8.617 1.00 30.36 164 ALA A O 1
ATOM 1221 N N . GLY A 1 165 ? 13.830 -27.347 -7.142 1.00 26.28 165 GLY A N 1
ATOM 1222 C CA . GLY A 1 165 ? 13.011 -26.384 -7.880 1.00 26.28 165 GLY A CA 1
ATOM 1223 C C . GLY A 1 165 ? 11.830 -25.993 -7.002 1.00 26.28 165 GLY A C 1
ATOM 1224 O O . GLY A 1 165 ? 10.986 -26.836 -6.716 1.00 26.28 165 GLY A O 1
ATOM 1225 N N . GLY A 1 166 ? 11.810 -24.765 -6.472 1.00 28.09 166 GLY A N 1
ATOM 1226 C CA . GLY A 1 166 ? 10.671 -24.278 -5.683 1.00 28.09 166 GLY A CA 1
ATOM 1227 C C . GLY A 1 166 ? 9.365 -24.371 -6.487 1.00 28.09 166 GLY A C 1
ATOM 1228 O O . GLY A 1 166 ? 9.430 -24.405 -7.715 1.00 28.09 166 GLY A O 1
ATOM 1229 N N . PRO A 1 167 ? 8.188 -24.426 -5.836 1.00 29.88 167 PRO A N 1
ATOM 1230 C CA . PRO A 1 167 ? 6.930 -24.591 -6.550 1.00 29.88 167 PRO A CA 1
ATOM 1231 C C . PRO A 1 167 ? 6.758 -23.426 -7.526 1.00 29.88 167 PRO A C 1
ATOM 1233 O O . PRO A 1 167 ? 6.656 -22.269 -7.114 1.00 29.88 167 PRO A O 1
ATOM 1236 N N . ALA A 1 168 ? 6.767 -23.744 -8.821 1.00 34.69 168 ALA A N 1
ATOM 1237 C CA . ALA A 1 168 ? 6.325 -22.838 -9.861 1.00 34.69 168 ALA A CA 1
ATOM 1238 C C . ALA A 1 168 ? 4.873 -22.481 -9.537 1.00 34.69 168 ALA A C 1
ATOM 1240 O O . ALA A 1 168 ? 3.996 -23.344 -9.563 1.00 34.69 168 ALA A O 1
ATOM 1241 N N . VAL A 1 169 ? 4.637 -21.228 -9.147 1.00 38.31 169 VAL A N 1
ATOM 1242 C CA . VAL A 1 169 ? 3.283 -20.696 -9.000 1.00 38.31 169 VAL A CA 1
ATOM 1243 C C . VAL A 1 169 ? 2.672 -20.781 -10.401 1.00 38.31 169 VAL A C 1
ATOM 1245 O O . VAL A 1 169 ? 3.234 -20.167 -11.311 1.00 38.31 169 VAL A O 1
ATOM 1248 N N . PRO A 1 170 ? 1.616 -21.584 -10.637 1.00 36.00 170 PRO A N 1
ATOM 1249 C CA . PRO A 1 170 ? 1.094 -21.769 -11.980 1.00 36.00 170 PRO A CA 1
ATOM 1250 C C . PRO A 1 170 ? 0.685 -20.418 -12.554 1.00 36.00 170 PRO A C 1
ATOM 1252 O O . PRO A 1 170 ? -0.120 -19.696 -11.965 1.00 36.00 170 PRO A O 1
ATOM 1255 N N . TYR A 1 171 ? 1.284 -20.093 -13.694 1.00 39.59 171 TYR A N 1
ATOM 1256 C CA . TYR A 1 171 ? 0.970 -18.943 -14.521 1.00 39.59 171 TYR A CA 1
ATOM 1257 C C . TYR A 1 171 ? -0.543 -18.913 -14.782 1.00 39.59 171 TYR A C 1
ATOM 1259 O O . TYR A 1 171 ? -1.066 -19.720 -15.554 1.00 39.59 171 TYR A O 1
ATOM 1267 N N . LEU A 1 172 ? -1.267 -18.000 -14.122 1.00 42.38 172 LEU A N 1
ATOM 1268 C CA . LEU A 1 172 ? -2.555 -17.563 -14.646 1.00 42.38 172 LEU A CA 1
ATOM 1269 C C . LEU A 1 172 ? -2.235 -16.874 -15.974 1.00 42.38 172 LEU A C 1
ATOM 1271 O O . LEU A 1 172 ? -1.500 -15.892 -15.987 1.00 42.38 172 LEU A O 1
ATOM 1275 N N . GLY A 1 173 ? -2.745 -17.414 -17.079 1.00 35.84 173 GLY A N 1
ATOM 1276 C CA . GLY A 1 173 ? -2.634 -16.800 -18.400 1.00 35.84 173 GLY A CA 1
ATOM 1277 C C . GLY A 1 173 ? -3.277 -15.416 -18.407 1.00 35.84 173 GLY A C 1
ATOM 1278 O O . GLY A 1 173 ? -4.499 -15.294 -18.518 1.00 35.84 173 GLY A O 1
ATOM 1279 N N . LEU A 1 174 ? -2.450 -14.385 -18.250 1.00 48.59 174 LEU A N 1
ATOM 1280 C CA . LEU A 1 174 ? -2.835 -12.979 -18.299 1.00 48.59 174 LEU A CA 1
ATOM 1281 C C . LEU A 1 174 ? -2.233 -12.390 -19.577 1.00 48.59 174 LEU A C 1
ATOM 1283 O O . LEU A 1 174 ? -1.210 -11.706 -19.554 1.00 48.59 174 LEU A O 1
ATOM 1287 N N . ASP A 1 175 ? -2.856 -12.702 -20.711 1.00 41.44 175 ASP A N 1
ATOM 1288 C CA . ASP A 1 175 ? -2.601 -11.988 -21.958 1.00 41.44 175 ASP A CA 1
ATOM 1289 C C . ASP A 1 175 ? -2.994 -10.519 -21.754 1.00 41.44 175 ASP A C 1
ATOM 1291 O O . ASP A 1 175 ? -4.048 -10.232 -21.182 1.00 41.44 175 ASP A O 1
ATOM 1295 N N . ALA A 1 176 ? -2.181 -9.573 -22.230 1.00 42.62 176 ALA A N 1
ATOM 1296 C CA . ALA A 1 176 ? -2.507 -8.141 -22.190 1.00 42.62 176 ALA A CA 1
ATOM 1297 C C . ALA A 1 176 ? -3.878 -7.827 -22.841 1.00 42.62 176 ALA A C 1
ATOM 1299 O O . ALA A 1 176 ? -4.540 -6.870 -22.455 1.00 42.62 176 ALA A O 1
ATOM 1300 N N . GLU A 1 177 ? -4.341 -8.695 -23.748 1.00 39.69 177 GLU A N 1
ATOM 1301 C CA . GLU A 1 177 ? -5.675 -8.697 -24.369 1.00 39.69 177 GLU A CA 1
ATOM 1302 C C . GLU A 1 177 ? -6.834 -8.896 -23.363 1.00 39.69 177 GLU A C 1
ATOM 1304 O O . GLU A 1 177 ? -7.952 -8.453 -23.610 1.00 39.69 177 GLU A O 1
ATOM 1309 N N . ARG A 1 178 ? -6.601 -9.541 -22.208 1.00 46.75 178 ARG A N 1
ATOM 1310 C CA . ARG A 1 178 ? -7.620 -9.782 -21.162 1.00 46.75 178 ARG A CA 1
ATOM 1311 C C . ARG A 1 178 ? -7.753 -8.648 -20.141 1.00 46.75 178 ARG A C 1
ATOM 1313 O O . ARG A 1 178 ? -8.639 -8.719 -19.287 1.00 46.75 178 ARG A O 1
ATOM 1320 N N . HIS A 1 179 ? -6.902 -7.623 -20.210 1.00 52.12 179 HIS A N 1
ATOM 1321 C CA . HIS A 1 179 ? -6.838 -6.538 -19.223 1.00 52.12 179 HIS A CA 1
ATOM 1322 C C . HIS A 1 179 ? -6.807 -5.158 -19.893 1.00 52.12 179 HIS A C 1
ATOM 1324 O O . HIS A 1 179 ? -5.816 -4.439 -19.747 1.00 52.12 179 HIS A O 1
ATOM 1330 N N . PRO A 1 180 ? -7.879 -4.761 -20.609 1.00 53.38 180 PRO A N 1
ATOM 1331 C CA . PRO A 1 180 ? -7.941 -3.454 -21.267 1.00 53.38 180 PRO A CA 1
ATOM 1332 C C . PRO A 1 180 ? -7.766 -2.289 -20.276 1.00 53.38 180 PRO A C 1
ATOM 1334 O O . PRO A 1 180 ? -7.201 -1.262 -20.639 1.00 53.38 180 PRO A O 1
ATOM 1337 N N . ASP A 1 181 ? -8.156 -2.492 -19.012 1.00 66.69 181 ASP A N 1
ATOM 1338 C CA . ASP A 1 181 ? -8.072 -1.497 -17.935 1.00 66.69 181 ASP A CA 1
ATOM 1339 C C . ASP A 1 181 ? -6.795 -1.616 -17.074 1.00 66.69 181 ASP A C 1
ATOM 1341 O O . ASP A 1 181 ? -6.678 -0.951 -16.048 1.00 66.69 181 ASP A O 1
ATOM 1345 N N . GLY A 1 182 ? -5.833 -2.469 -17.451 1.00 82.94 182 GLY A N 1
ATOM 1346 C CA . GLY A 1 182 ? -4.595 -2.701 -16.698 1.00 82.94 182 GLY A CA 1
ATOM 1347 C C . GLY A 1 182 ? -4.760 -3.522 -15.408 1.00 82.94 182 GLY A C 1
ATOM 1348 O O . GLY A 1 182 ? -5.779 -4.168 -15.164 1.00 82.94 182 GLY A O 1
ATOM 1349 N N . PHE A 1 183 ? -3.713 -3.532 -14.581 1.00 90.50 183 PHE A N 1
ATOM 1350 C CA . PHE A 1 183 ? -3.629 -4.286 -13.327 1.00 90.50 183 PHE A CA 1
ATOM 1351 C C . PHE A 1 183 ? -3.712 -3.364 -12.110 1.00 90.50 183 PHE A C 1
ATOM 1353 O O . PHE A 1 183 ? -3.497 -2.153 -12.200 1.00 90.50 183 PHE A O 1
ATOM 1360 N N . ALA A 1 184 ? -4.017 -3.955 -10.957 1.00 94.88 184 ALA A N 1
ATOM 1361 C CA . ALA A 1 184 ? -3.877 -3.290 -9.670 1.00 94.88 184 ALA A CA 1
ATOM 1362 C C . ALA A 1 184 ? -2.444 -3.381 -9.128 1.00 94.88 184 ALA A C 1
ATOM 1364 O O . ALA A 1 184 ? -1.646 -4.226 -9.536 1.00 94.88 184 ALA A O 1
ATOM 1365 N N . TRP A 1 185 ? -2.130 -2.505 -8.183 1.00 96.94 185 TRP A N 1
ATOM 1366 C CA . TRP A 1 185 ? -0.902 -2.546 -7.399 1.00 96.94 185 TRP A CA 1
ATOM 1367 C C . TRP A 1 185 ? -1.144 -1.934 -6.022 1.00 96.94 185 TRP A C 1
ATOM 1369 O O . TRP A 1 185 ? -1.964 -1.027 -5.859 1.00 96.94 185 TRP A O 1
ATOM 1379 N N . HIS A 1 186 ? -0.422 -2.429 -5.024 1.00 97.94 186 HIS A N 1
ATOM 1380 C CA . HIS A 1 186 ? -0.453 -1.925 -3.658 1.00 97.94 186 HIS A CA 1
ATOM 1381 C C . HIS A 1 186 ? 0.130 -0.512 -3.568 1.00 97.94 186 HIS A C 1
ATOM 1383 O O . HIS A 1 186 ? -0.359 0.327 -2.817 1.00 97.94 186 HIS A O 1
ATOM 1389 N N . GLY A 1 187 ? 1.188 -0.234 -4.336 1.00 94.75 187 GLY A N 1
ATOM 1390 C CA . GLY A 1 187 ? 1.770 1.108 -4.435 1.00 94.75 187 GLY A CA 1
ATOM 1391 C C . GLY A 1 187 ? 2.711 1.517 -3.299 1.00 94.75 187 GLY A C 1
ATOM 1392 O O . GLY A 1 187 ? 3.329 2.575 -3.399 1.00 94.75 187 GLY A O 1
ATOM 1393 N N . ASP A 1 188 ? 2.834 0.680 -2.268 1.00 94.75 188 ASP A N 1
ATOM 1394 C CA . ASP A 1 188 ? 3.848 0.756 -1.201 1.00 94.75 188 ASP A CA 1
ATOM 1395 C C . ASP A 1 188 ? 4.253 -0.657 -0.717 1.00 94.75 188 ASP A C 1
ATOM 1397 O O . ASP A 1 188 ? 4.177 -1.002 0.463 1.00 94.75 188 ASP A O 1
ATOM 1401 N N . PHE A 1 189 ? 4.534 -1.574 -1.651 1.00 96.62 189 PHE A N 1
ATOM 1402 C CA . PHE A 1 189 ? 4.767 -2.999 -1.355 1.00 96.62 189 PHE A CA 1
ATOM 1403 C C . PHE A 1 189 ? 6.190 -3.270 -0.820 1.00 96.62 189 PHE A C 1
ATOM 1405 O O . PHE A 1 189 ? 7.020 -3.946 -1.435 1.00 96.62 189 PHE A O 1
ATOM 1412 N N . VAL A 1 190 ? 6.503 -2.708 0.347 1.00 93.50 190 VAL A N 1
ATOM 1413 C CA . VAL A 1 190 ? 7.831 -2.766 0.980 1.00 93.50 190 VAL A CA 1
ATOM 1414 C C . VAL A 1 190 ? 7.869 -3.735 2.165 1.00 93.50 190 VAL A C 1
ATOM 1416 O O . VAL A 1 190 ? 6.844 -3.954 2.803 1.00 93.50 190 VAL A O 1
ATOM 1419 N N . PRO A 1 191 ? 9.043 -4.288 2.545 1.00 91.06 191 PRO A N 1
ATOM 1420 C CA . PRO A 1 191 ? 9.146 -5.239 3.658 1.00 91.06 191 PRO A CA 1
ATOM 1421 C C . PRO A 1 191 ? 8.532 -4.776 4.986 1.00 91.06 191 PRO A C 1
ATOM 1423 O O . PRO A 1 191 ? 8.085 -5.614 5.758 1.00 91.06 191 PRO A O 1
ATOM 1426 N N . ALA A 1 192 ? 8.515 -3.467 5.260 1.00 88.38 192 ALA A N 1
ATOM 1427 C CA . ALA A 1 192 ? 7.938 -2.911 6.486 1.00 88.38 192 ALA A CA 1
ATOM 1428 C C . ALA A 1 192 ? 6.410 -3.092 6.578 1.00 88.38 192 ALA A C 1
ATOM 1430 O O . ALA A 1 192 ? 5.872 -3.129 7.681 1.00 88.38 192 ALA A O 1
ATOM 1431 N N . ASN A 1 193 ? 5.738 -3.264 5.437 1.00 93.19 193 ASN A N 1
ATOM 1432 C CA . ASN A 1 193 ? 4.289 -3.433 5.339 1.00 93.19 193 ASN A CA 1
ATOM 1433 C C . ASN A 1 193 ? 3.859 -4.906 5.280 1.00 93.19 193 ASN A C 1
ATOM 1435 O O . ASN A 1 193 ? 2.667 -5.190 5.175 1.00 93.19 193 ASN A O 1
ATOM 1439 N N . LEU A 1 194 ? 4.810 -5.845 5.330 1.00 93.25 194 LEU A N 1
ATOM 1440 C CA . LEU A 1 194 ? 4.562 -7.270 5.126 1.00 93.25 194 LEU A CA 1
ATOM 1441 C C . LEU A 1 194 ? 4.817 -8.067 6.404 1.00 93.25 194 LEU A C 1
ATOM 1443 O O . LEU A 1 194 ? 5.854 -7.910 7.050 1.00 93.25 194 LEU A O 1
ATOM 1447 N N . ALA A 1 195 ? 3.916 -8.996 6.720 1.00 92.19 195 ALA A N 1
ATOM 1448 C CA . ALA A 1 195 ? 4.134 -9.981 7.776 1.00 92.19 195 ALA A CA 1
ATOM 1449 C C . ALA A 1 195 ? 3.590 -11.352 7.362 1.00 92.19 195 ALA A C 1
ATOM 1451 O O . ALA A 1 195 ? 2.449 -11.478 6.927 1.00 92.19 195 ALA A O 1
ATOM 1452 N N . ALA A 1 196 ? 4.409 -12.397 7.489 1.00 91.06 196 ALA A N 1
ATOM 1453 C CA . ALA A 1 196 ? 3.957 -13.762 7.241 1.00 91.06 196 ALA A CA 1
ATOM 1454 C C . ALA A 1 196 ? 3.047 -14.227 8.390 1.00 91.06 196 ALA A C 1
ATOM 1456 O O . ALA A 1 196 ? 3.450 -14.193 9.555 1.00 91.06 196 ALA A O 1
ATOM 1457 N N . GLY A 1 197 ? 1.831 -14.651 8.052 1.00 86.12 197 GLY A N 1
ATOM 1458 C CA . GLY A 1 197 ? 0.871 -15.240 8.976 1.00 86.12 197 GLY A CA 1
ATOM 1459 C C . GLY A 1 197 ? 1.215 -16.690 9.319 1.00 86.12 197 GLY A C 1
ATOM 1460 O O . GLY A 1 197 ? 1.887 -17.392 8.561 1.00 86.12 197 GLY A O 1
ATOM 1461 N N . ALA A 1 198 ? 0.735 -17.153 10.475 1.00 85.12 198 ALA A N 1
ATOM 1462 C CA . ALA A 1 198 ? 0.890 -18.548 10.900 1.00 85.12 198 ALA A CA 1
ATOM 1463 C C . ALA A 1 198 ? 0.090 -19.534 10.024 1.00 85.12 198 ALA A C 1
ATOM 1465 O O . ALA A 1 198 ? 0.408 -20.717 9.977 1.00 85.12 198 ALA A O 1
ATOM 1466 N N . ASP A 1 199 ? -0.923 -19.038 9.316 1.00 87.12 199 ASP A N 1
ATOM 1467 C CA . ASP A 1 199 ? -1.781 -19.760 8.373 1.00 87.12 199 ASP A CA 1
ATOM 1468 C C . ASP A 1 199 ? -1.183 -19.865 6.956 1.00 87.12 199 ASP A C 1
ATOM 1470 O O . ASP A 1 199 ? -1.837 -20.354 6.038 1.00 87.12 199 ASP A O 1
ATOM 1474 N N . GLY A 1 200 ? 0.055 -19.398 6.759 1.00 88.88 200 GLY A N 1
ATOM 1475 C CA . GLY A 1 200 ? 0.729 -19.409 5.461 1.00 88.88 200 GLY A CA 1
ATOM 1476 C C . GLY A 1 200 ? 0.306 -18.278 4.521 1.00 88.88 200 GLY A C 1
ATOM 1477 O O . GLY A 1 200 ? 0.775 -18.243 3.383 1.00 88.88 200 GLY A O 1
ATOM 1478 N N . ARG A 1 201 ? -0.534 -17.342 4.979 1.00 93.62 201 ARG A N 1
ATOM 1479 C CA . ARG A 1 201 ? -0.937 -16.150 4.223 1.00 93.62 201 ARG A CA 1
ATOM 1480 C C . ARG A 1 201 ? -0.031 -14.958 4.516 1.00 93.62 201 ARG A C 1
ATOM 1482 O O . ARG A 1 201 ? 0.738 -14.949 5.478 1.00 93.62 201 ARG A O 1
ATOM 1489 N N . LEU A 1 202 ? -0.101 -13.937 3.669 1.00 95.69 202 LEU A N 1
ATOM 1490 C CA . LEU A 1 202 ? 0.681 -12.715 3.803 1.00 95.69 202 LEU A CA 1
ATOM 1491 C C . LEU A 1 202 ? -0.200 -11.569 4.283 1.00 95.69 202 LEU A C 1
ATOM 1493 O O . LEU A 1 202 ? -1.064 -11.096 3.548 1.00 95.69 202 LEU A O 1
ATOM 1497 N N . PHE A 1 203 ? 0.063 -11.074 5.488 1.00 95.94 203 PHE A N 1
ATOM 1498 C CA . PHE A 1 203 ? -0.450 -9.778 5.895 1.00 95.94 203 PHE A CA 1
ATOM 1499 C C . PHE A 1 203 ? 0.227 -8.678 5.082 1.00 95.94 203 PHE A C 1
ATOM 1501 O O . PHE A 1 203 ? 1.458 -8.636 4.995 1.00 95.94 203 PHE A O 1
ATOM 1508 N N . VAL A 1 204 ? -0.587 -7.792 4.515 1.00 96.69 204 VAL A N 1
ATOM 1509 C CA . VAL A 1 204 ? -0.150 -6.632 3.735 1.00 96.69 204 VAL A CA 1
ATOM 1510 C C . VAL A 1 204 ? -0.871 -5.419 4.304 1.00 96.69 204 VAL A C 1
ATOM 1512 O O . VAL A 1 204 ? -2.094 -5.363 4.243 1.00 96.69 204 VAL A O 1
ATOM 1515 N N . GLY A 1 205 ? -0.137 -4.485 4.904 1.00 95.12 205 GLY A N 1
ATOM 1516 C CA . GLY A 1 205 ? -0.679 -3.240 5.458 1.00 95.12 205 GLY A CA 1
ATOM 1517 C C . GLY A 1 205 ? -0.358 -2.015 4.601 1.00 95.12 205 GLY A C 1
ATOM 1518 O O . GLY A 1 205 ? 0.385 -2.109 3.636 1.00 95.12 205 GLY A O 1
ATOM 1519 N N . ASN A 1 206 ? -0.850 -0.847 5.020 1.00 93.94 206 ASN A N 1
ATOM 1520 C CA . ASN A 1 206 ? -0.614 0.452 4.375 1.00 93.94 206 ASN A CA 1
ATOM 1521 C C . ASN A 1 206 ? -1.157 0.577 2.937 1.00 93.94 206 ASN A C 1
ATOM 1523 O O . ASN A 1 206 ? -0.420 0.872 1.998 1.00 93.94 206 ASN A O 1
ATOM 1527 N N . TRP A 1 207 ? -2.475 0.430 2.782 1.00 97.38 207 TRP A N 1
ATOM 1528 C CA . TRP A 1 207 ? -3.153 0.435 1.476 1.00 97.38 207 TRP A CA 1
ATOM 1529 C C . TRP A 1 207 ? -3.472 1.835 0.929 1.00 97.38 207 TRP A C 1
ATOM 1531 O O . TRP A 1 207 ? -4.089 1.959 -0.127 1.00 97.38 207 TRP A O 1
ATOM 1541 N N . GLU A 1 208 ? -3.023 2.905 1.594 1.00 94.88 208 GLU A N 1
ATOM 1542 C CA . GLU A 1 208 ? -3.264 4.303 1.186 1.00 94.88 208 GLU A CA 1
ATOM 1543 C C . GLU A 1 208 ? -2.722 4.650 -0.217 1.00 94.88 208 GLU A C 1
ATOM 1545 O O . GLU A 1 208 ? -3.051 5.696 -0.772 1.00 94.88 208 GLU A O 1
ATOM 1550 N N . ARG A 1 209 ? -1.865 3.794 -0.793 1.00 95.00 209 ARG A N 1
ATOM 1551 C CA . ARG A 1 209 ? -1.243 3.967 -2.116 1.00 95.00 209 ARG A CA 1
ATOM 1552 C C . ARG A 1 209 ? -1.771 3.025 -3.194 1.00 95.00 209 ARG A C 1
ATOM 1554 O O . ARG A 1 209 ? -1.253 3.067 -4.321 1.00 95.00 209 ARG A O 1
ATOM 1561 N N . PHE A 1 210 ? -2.791 2.230 -2.871 1.00 97.31 210 PHE A N 1
ATOM 1562 C CA . PHE A 1 210 ? -3.405 1.297 -3.805 1.00 97.31 210 PHE A CA 1
ATOM 1563 C C . PHE A 1 210 ? -3.882 2.018 -5.066 1.00 97.31 210 PHE A C 1
ATOM 1565 O O . PHE A 1 210 ? -4.460 3.105 -4.988 1.00 97.31 210 PHE A O 1
ATOM 1572 N N . GLY A 1 211 ? -3.647 1.410 -6.225 1.00 93.75 211 GLY A N 1
ATOM 1573 C CA . GLY A 1 211 ? -4.100 1.931 -7.508 1.00 93.75 211 GLY A CA 1
ATOM 1574 C C . GLY A 1 211 ? -4.391 0.828 -8.517 1.00 93.75 211 GLY A C 1
ATOM 1575 O O . GLY A 1 211 ? -4.082 -0.342 -8.297 1.00 93.75 211 GLY A O 1
ATOM 1576 N N . THR A 1 212 ? -4.964 1.223 -9.647 1.00 93.31 212 THR A N 1
ATOM 1577 C CA . THR A 1 212 ? -5.295 0.368 -10.796 1.00 93.31 212 THR A CA 1
ATOM 1578 C C . THR A 1 212 ? -4.817 1.031 -12.089 1.00 93.31 212 THR A C 1
ATOM 1580 O O . THR A 1 212 ? -4.267 2.134 -12.044 1.00 93.31 212 THR A O 1
ATOM 1583 N N . GLY A 1 213 ? -4.974 0.371 -13.240 1.00 88.62 213 GLY A N 1
ATOM 1584 C CA . GLY A 1 213 ? -4.564 0.953 -14.522 1.00 88.62 213 GLY A CA 1
ATOM 1585 C C . GLY A 1 213 ? -3.074 0.854 -14.827 1.00 88.62 213 GLY A C 1
ATOM 1586 O O . GLY A 1 213 ? -2.595 1.560 -15.711 1.00 88.62 213 GLY A O 1
ATOM 1587 N N . VAL A 1 214 ? -2.321 0.012 -14.111 1.00 89.38 214 VAL A N 1
ATOM 1588 C CA . VAL A 1 214 ? -0.863 -0.094 -14.286 1.00 89.38 214 VAL A CA 1
ATOM 1589 C C . VAL A 1 214 ? -0.448 -1.397 -14.972 1.00 89.38 214 VAL A C 1
ATOM 1591 O O . VAL A 1 214 ? -1.175 -2.389 -14.911 1.00 89.38 214 VAL A O 1
ATOM 1594 N N . PRO A 1 215 ? 0.729 -1.452 -15.617 1.00 90.56 215 PRO A N 1
ATOM 1595 C CA . PRO A 1 215 ? 1.313 -2.712 -16.057 1.00 90.56 215 PRO A CA 1
ATOM 1596 C C . PRO A 1 215 ? 1.526 -3.708 -14.911 1.00 90.56 215 PRO A C 1
ATOM 1598 O O . PRO A 1 215 ? 1.861 -3.338 -13.783 1.00 90.56 215 PRO A O 1
ATOM 1601 N N . PHE A 1 216 ? 1.422 -4.997 -15.227 1.00 91.31 216 PHE A N 1
ATOM 1602 C CA . PHE A 1 216 ? 1.732 -6.053 -14.272 1.00 91.31 216 PHE A CA 1
ATOM 1603 C C . PHE A 1 216 ? 3.207 -6.003 -13.847 1.00 91.31 216 PHE A C 1
ATOM 1605 O O . PHE A 1 216 ? 4.097 -5.805 -14.675 1.00 91.31 216 PHE A O 1
ATOM 1612 N N . GLY A 1 217 ? 3.464 -6.204 -12.552 1.00 93.06 217 GLY A N 1
ATOM 1613 C CA . GLY A 1 217 ? 4.815 -6.252 -11.982 1.00 93.06 217 GLY A CA 1
ATOM 1614 C C . GLY A 1 217 ? 5.240 -5.009 -11.195 1.00 93.06 217 GLY A C 1
ATOM 1615 O O . GLY A 1 217 ? 6.336 -5.004 -10.635 1.00 93.06 217 GLY A O 1
ATOM 1616 N N . PHE A 1 218 ? 4.390 -3.982 -11.094 1.00 97.00 218 PHE A N 1
ATOM 1617 C CA . PHE A 1 218 ? 4.700 -2.760 -10.340 1.00 97.00 218 PHE A CA 1
ATOM 1618 C C . PHE A 1 218 ? 5.083 -3.036 -8.878 1.00 97.00 218 PHE A C 1
ATOM 1620 O O . PHE A 1 218 ? 6.098 -2.519 -8.424 1.00 97.00 218 PHE A O 1
ATOM 1627 N N . ASP A 1 219 ? 4.360 -3.897 -8.156 1.00 98.25 219 ASP A N 1
ATOM 1628 C CA . ASP A 1 219 ? 4.703 -4.210 -6.758 1.00 98.25 219 ASP A CA 1
ATOM 1629 C C . ASP A 1 219 ? 6.018 -4.997 -6.619 1.00 98.25 219 ASP A C 1
ATOM 1631 O O . ASP A 1 219 ? 6.769 -4.776 -5.668 1.00 98.25 219 ASP A O 1
ATOM 1635 N N . ALA A 1 220 ? 6.356 -5.863 -7.582 1.00 98.06 220 ALA A N 1
ATOM 1636 C CA . ALA A 1 220 ? 7.638 -6.574 -7.592 1.00 98.06 220 ALA A CA 1
ATOM 1637 C C . ALA A 1 220 ? 8.815 -5.605 -7.798 1.00 98.06 220 ALA A C 1
ATOM 1639 O O . ALA A 1 220 ? 9.821 -5.667 -7.084 1.00 98.06 220 ALA A O 1
ATOM 1640 N N . LEU A 1 221 ? 8.666 -4.670 -8.741 1.00 98.44 221 LEU A N 1
ATOM 1641 C CA . LEU A 1 221 ? 9.640 -3.608 -8.992 1.00 98.44 221 LEU A CA 1
ATOM 1642 C C . LEU A 1 221 ? 9.745 -2.656 -7.803 1.00 98.44 221 LEU A C 1
ATOM 1644 O O . LEU A 1 221 ? 10.853 -2.319 -7.394 1.00 98.44 221 LEU A O 1
ATOM 1648 N N . HIS A 1 222 ? 8.615 -2.286 -7.200 1.00 98.06 222 HIS A N 1
ATOM 1649 C CA . HIS A 1 222 ? 8.573 -1.425 -6.026 1.00 98.06 222 HIS A CA 1
ATOM 1650 C C . HIS A 1 222 ? 9.298 -2.056 -4.835 1.00 98.06 222 HIS A C 1
ATOM 1652 O O . HIS A 1 222 ? 10.155 -1.425 -4.210 1.00 98.06 222 HIS A O 1
ATOM 1658 N N . HIS A 1 223 ? 9.038 -3.339 -4.581 1.00 97.56 223 HIS A N 1
ATOM 1659 C CA . HIS A 1 223 ? 9.736 -4.105 -3.557 1.00 97.56 223 HIS A CA 1
ATOM 1660 C C . HIS A 1 223 ? 11.253 -4.143 -3.792 1.00 97.56 223 HIS A C 1
ATOM 1662 O O . HIS A 1 223 ? 12.042 -3.959 -2.858 1.00 97.56 223 HIS A O 1
ATOM 1668 N N . PHE A 1 224 ? 11.682 -4.381 -5.035 1.00 97.88 224 PHE A N 1
ATOM 1669 C CA . PHE A 1 224 ? 13.096 -4.382 -5.401 1.00 97.88 224 PHE A CA 1
ATOM 1670 C C . PHE A 1 224 ? 13.732 -2.996 -5.216 1.00 97.88 224 PHE A C 1
ATOM 1672 O O . PHE A 1 224 ? 14.764 -2.872 -4.553 1.00 97.88 224 PHE A O 1
ATOM 1679 N N . PHE A 1 225 ? 13.103 -1.954 -5.760 1.00 97.69 225 PHE A N 1
ATOM 1680 C CA . PHE A 1 225 ? 13.620 -0.591 -5.776 1.00 97.69 225 PHE A CA 1
ATOM 1681 C C . PHE A 1 225 ? 13.825 -0.040 -4.362 1.00 97.69 225 PHE A C 1
ATOM 1683 O O . PHE A 1 225 ? 14.916 0.428 -4.040 1.00 97.69 225 PHE A O 1
ATOM 1690 N N . HIS A 1 226 ? 12.852 -0.205 -3.463 1.00 95.38 226 HIS A N 1
ATOM 1691 C CA . HIS A 1 226 ? 13.003 0.234 -2.071 1.00 95.38 226 HIS A CA 1
ATOM 1692 C C . HIS A 1 226 ? 14.082 -0.545 -1.310 1.00 95.38 226 HIS A C 1
ATOM 1694 O O . HIS A 1 226 ? 14.752 0.004 -0.435 1.00 95.38 226 HIS A O 1
ATOM 1700 N N . ARG A 1 227 ? 14.329 -1.815 -1.656 1.00 95.06 227 ARG A N 1
ATOM 1701 C CA . ARG A 1 227 ? 15.474 -2.557 -1.105 1.00 95.06 227 ARG A CA 1
ATOM 1702 C C . ARG A 1 227 ? 16.807 -2.047 -1.644 1.00 95.06 227 ARG A C 1
ATOM 1704 O O . ARG A 1 227 ? 17.779 -2.044 -0.886 1.00 95.06 227 ARG A O 1
ATOM 1711 N N . ALA A 1 228 ? 16.857 -1.622 -2.906 1.00 96.75 228 ALA A N 1
ATOM 1712 C CA . ALA A 1 228 ? 18.032 -0.990 -3.496 1.00 96.75 228 ALA A CA 1
ATOM 1713 C C . ALA A 1 228 ? 18.319 0.367 -2.833 1.00 96.75 228 ALA A C 1
ATOM 1715 O O . ALA A 1 228 ? 19.443 0.579 -2.387 1.00 96.75 228 ALA A O 1
ATOM 1716 N N . LEU A 1 229 ? 17.303 1.217 -2.634 1.00 95.31 229 LEU A N 1
ATOM 1717 C CA . LEU A 1 229 ? 17.424 2.523 -1.963 1.00 95.31 229 LEU A CA 1
ATOM 1718 C C . LEU A 1 229 ? 18.023 2.448 -0.550 1.00 95.31 229 LEU A C 1
ATOM 1720 O O . LEU A 1 229 ? 18.674 3.381 -0.096 1.00 95.31 229 LEU A O 1
ATOM 1724 N N . ARG A 1 230 ? 17.881 1.316 0.152 1.00 92.94 230 ARG A N 1
ATOM 1725 C CA . ARG A 1 230 ? 18.544 1.106 1.455 1.00 92.94 230 ARG A CA 1
ATOM 1726 C C . ARG A 1 230 ? 20.066 0.940 1.364 1.00 92.94 230 ARG A C 1
ATOM 1728 O O . ARG A 1 230 ? 20.719 0.827 2.398 1.00 92.94 230 ARG A O 1
ATOM 1735 N N . ARG A 1 231 ? 20.620 0.812 0.158 1.00 94.94 231 ARG A N 1
ATOM 1736 C CA . ARG A 1 231 ? 22.027 0.467 -0.102 1.00 94.94 231 ARG A CA 1
ATOM 1737 C C . ARG A 1 231 ? 22.727 1.450 -1.036 1.00 94.94 231 ARG A C 1
ATOM 1739 O O . ARG A 1 231 ? 23.951 1.455 -1.048 1.00 94.94 231 ARG A O 1
ATOM 1746 N N . MET A 1 232 ? 21.980 2.210 -1.831 1.00 96.06 232 MET A N 1
ATOM 1747 C CA . MET A 1 232 ? 22.514 3.088 -2.872 1.00 96.06 232 MET A CA 1
ATOM 1748 C C . MET A 1 232 ? 21.639 4.329 -3.057 1.00 96.06 232 MET A C 1
ATOM 1750 O O . MET A 1 232 ? 20.491 4.355 -2.610 1.00 96.06 232 MET A O 1
ATOM 1754 N N . GLY A 1 233 ? 22.182 5.351 -3.722 1.00 95.56 233 GLY A N 1
ATOM 1755 C CA . GLY A 1 233 ? 21.449 6.586 -4.004 1.00 95.56 233 GLY A CA 1
ATOM 1756 C C . GLY A 1 233 ? 20.321 6.391 -5.033 1.00 95.56 233 GLY A C 1
ATOM 1757 O O . GLY A 1 233 ? 20.354 5.423 -5.799 1.00 95.56 233 GLY A O 1
ATOM 1758 N N . PRO A 1 234 ? 19.344 7.318 -5.116 1.00 95.88 234 PRO A N 1
ATOM 1759 C CA . PRO A 1 234 ? 18.182 7.185 -6.001 1.00 95.88 234 PRO A CA 1
ATOM 1760 C C . PRO A 1 234 ? 18.512 6.896 -7.471 1.00 95.88 234 PRO A C 1
ATOM 1762 O O . PRO A 1 234 ? 17.931 5.988 -8.061 1.00 95.88 234 PRO A O 1
ATOM 1765 N N . ALA A 1 235 ? 19.488 7.599 -8.053 1.00 94.94 235 ALA A N 1
ATOM 1766 C CA . ALA A 1 235 ? 19.881 7.404 -9.451 1.00 94.94 235 ALA A CA 1
ATOM 1767 C C . ALA A 1 235 ? 20.482 6.009 -9.717 1.00 94.94 235 ALA A C 1
ATOM 1769 O O . ALA A 1 235 ? 20.214 5.389 -10.747 1.00 94.94 235 ALA A O 1
ATOM 1770 N N . GLU A 1 236 ? 21.285 5.490 -8.785 1.00 96.19 236 GLU A N 1
ATOM 1771 C CA . GLU A 1 236 ? 21.849 4.137 -8.874 1.00 96.19 236 GLU A CA 1
ATOM 1772 C C . GLU A 1 236 ? 20.767 3.074 -8.692 1.00 96.19 236 GLU A C 1
ATOM 1774 O O . GLU A 1 236 ? 20.719 2.113 -9.460 1.00 96.19 236 GLU A O 1
ATOM 1779 N N . ALA A 1 237 ? 19.857 3.280 -7.737 1.00 97.25 237 ALA A N 1
ATOM 1780 C CA . ALA A 1 237 ? 18.729 2.389 -7.499 1.00 97.25 237 ALA A CA 1
ATOM 1781 C C . ALA A 1 237 ? 17.804 2.314 -8.720 1.00 97.25 237 ALA A C 1
ATOM 1783 O O . ALA A 1 237 ? 17.330 1.232 -9.064 1.00 97.25 237 ALA A O 1
ATOM 1784 N N . ALA A 1 238 ? 17.584 3.439 -9.407 1.00 96.50 238 ALA A N 1
ATOM 1785 C CA . ALA A 1 238 ? 16.736 3.508 -10.592 1.00 96.50 238 ALA A CA 1
ATOM 1786 C C . ALA A 1 238 ? 17.359 2.735 -11.766 1.00 96.50 238 ALA A C 1
ATOM 1788 O O . ALA A 1 238 ? 16.694 1.894 -12.374 1.00 96.50 238 ALA A O 1
ATOM 1789 N N . ARG A 1 239 ? 18.667 2.916 -12.012 1.00 96.12 239 ARG A N 1
ATOM 1790 C CA . ARG A 1 239 ? 19.413 2.112 -12.999 1.00 96.12 239 ARG A CA 1
ATOM 1791 C C . ARG A 1 239 ? 19.397 0.624 -12.661 1.00 96.12 239 ARG A C 1
ATOM 1793 O O . ARG A 1 239 ? 19.131 -0.198 -13.536 1.00 96.12 239 ARG A O 1
ATOM 1800 N N . ALA A 1 240 ? 19.633 0.271 -11.397 1.00 97.06 240 ALA A N 1
ATOM 1801 C CA . ALA A 1 240 ? 19.586 -1.115 -10.940 1.00 97.06 240 ALA A CA 1
ATOM 1802 C C . ALA A 1 240 ? 18.190 -1.732 -11.125 1.00 97.06 240 ALA A C 1
ATOM 1804 O O . ALA A 1 240 ? 18.089 -2.896 -11.502 1.00 97.06 240 ALA A O 1
ATOM 1805 N N . CYS A 1 241 ? 17.121 -0.959 -10.906 1.00 97.75 241 CYS A N 1
ATOM 1806 C CA . CYS A 1 241 ? 15.741 -1.401 -11.107 1.00 97.75 241 CYS A CA 1
ATOM 1807 C C . CYS A 1 241 ? 15.490 -1.823 -12.559 1.00 97.75 241 CYS A C 1
ATOM 1809 O O . CYS A 1 241 ? 14.997 -2.923 -12.800 1.00 97.75 241 CYS A O 1
ATOM 1811 N N . VAL A 1 242 ? 15.906 -1.003 -13.530 1.00 96.06 242 VAL A N 1
ATOM 1812 C CA . VAL A 1 242 ? 15.755 -1.336 -14.955 1.00 96.06 242 VAL A CA 1
ATOM 1813 C C . VAL A 1 242 ? 16.670 -2.487 -15.372 1.00 96.06 242 VAL A C 1
ATOM 1815 O O . VAL A 1 242 ? 16.221 -3.402 -16.063 1.00 96.06 242 VAL A O 1
ATOM 1818 N N . ALA A 1 243 ? 17.930 -2.485 -14.929 1.00 95.81 243 ALA A N 1
ATOM 1819 C CA . ALA A 1 243 ? 18.886 -3.543 -15.252 1.00 95.81 243 ALA A CA 1
ATOM 1820 C C . ALA A 1 243 ? 18.436 -4.916 -14.724 1.00 95.81 243 ALA A C 1
ATOM 1822 O O . ALA A 1 243 ? 18.555 -5.921 -15.424 1.00 95.81 243 ALA A O 1
ATOM 1823 N N . GLN A 1 244 ? 17.867 -4.955 -13.515 1.00 97.56 244 GLN A N 1
ATOM 1824 C CA . GLN A 1 244 ? 17.416 -6.187 -12.870 1.00 97.56 244 GLN A CA 1
ATOM 1825 C C . GLN A 1 244 ? 15.982 -6.583 -13.251 1.00 97.56 244 GLN A C 1
ATOM 1827 O O . GLN A 1 244 ? 15.545 -7.678 -12.900 1.00 97.56 244 GLN A O 1
ATOM 1832 N N . ALA A 1 245 ? 15.250 -5.739 -13.986 1.00 96.44 245 ALA A N 1
ATOM 1833 C CA . ALA A 1 245 ? 13.829 -5.933 -14.267 1.00 96.44 245 ALA A CA 1
ATOM 1834 C C . ALA A 1 245 ? 13.513 -7.314 -14.856 1.00 96.44 245 ALA A C 1
ATOM 1836 O O . ALA A 1 245 ? 12.564 -7.953 -14.415 1.00 96.44 245 ALA A O 1
ATOM 1837 N N . GLY A 1 246 ? 14.331 -7.797 -15.801 1.00 96.06 246 GLY A N 1
ATOM 1838 C CA . GLY A 1 246 ? 14.147 -9.116 -16.414 1.00 96.06 246 GLY A CA 1
ATOM 1839 C C . GLY A 1 246 ? 14.155 -10.247 -15.385 1.00 96.06 246 GLY A C 1
ATOM 1840 O O . GLY A 1 246 ? 13.249 -11.063 -15.379 1.00 96.06 246 GLY A O 1
ATOM 1841 N N . ILE A 1 247 ? 15.116 -10.248 -14.458 1.00 96.62 247 ILE A N 1
ATOM 1842 C CA . ILE A 1 247 ? 15.208 -11.266 -13.399 1.00 96.62 247 ILE A CA 1
ATOM 1843 C C . ILE A 1 247 ? 14.103 -11.072 -12.352 1.00 96.62 247 ILE A C 1
ATOM 1845 O O . ILE A 1 247 ? 13.540 -12.042 -11.860 1.00 96.62 247 ILE A O 1
ATOM 1849 N N . THR A 1 248 ? 13.779 -9.824 -12.003 1.00 97.31 248 THR A N 1
ATOM 1850 C CA . THR A 1 248 ? 12.725 -9.512 -11.024 1.00 97.31 248 THR A CA 1
ATOM 1851 C C . THR A 1 248 ? 11.340 -9.941 -11.514 1.00 97.31 248 THR A C 1
ATOM 1853 O O . THR A 1 248 ? 10.502 -10.321 -10.699 1.00 97.31 248 THR A O 1
ATOM 1856 N N . LEU A 1 249 ? 11.093 -9.869 -12.826 1.00 95.94 249 LEU A N 1
ATOM 1857 C CA . LEU A 1 249 ? 9.782 -10.117 -13.429 1.00 95.94 249 LEU A CA 1
ATOM 1858 C C . LEU A 1 249 ? 9.663 -11.465 -14.161 1.00 95.94 249 LEU A C 1
ATOM 1860 O O . LEU A 1 249 ? 8.561 -11.839 -14.560 1.00 95.94 249 LEU A O 1
ATOM 1864 N N . GLU A 1 250 ? 10.753 -12.227 -14.270 1.00 94.31 250 GLU A N 1
ATOM 1865 C CA . GLU A 1 250 ? 10.758 -13.591 -14.817 1.00 94.31 250 GLU A CA 1
ATOM 1866 C C . GLU A 1 250 ? 9.801 -14.547 -14.080 1.00 94.31 250 GLU A C 1
ATOM 1868 O O . GLU A 1 250 ? 9.029 -15.215 -14.771 1.00 94.31 250 GLU A O 1
ATOM 1873 N N . PRO A 1 251 ? 9.689 -14.533 -12.731 1.00 93.81 251 PRO A N 1
ATOM 1874 C CA . PRO A 1 251 ? 8.738 -15.394 -12.017 1.00 93.81 251 PRO A CA 1
ATOM 1875 C C . PRO A 1 251 ? 7.266 -15.116 -12.346 1.00 93.81 251 PRO A C 1
ATOM 1877 O O . PRO A 1 251 ? 6.390 -15.909 -12.010 1.00 93.81 251 PRO A O 1
ATOM 1880 N N . PHE A 1 252 ? 6.993 -13.972 -12.973 1.00 90.44 252 PHE A N 1
ATOM 1881 C CA . PHE A 1 252 ? 5.670 -13.528 -13.392 1.00 90.44 252 PHE A CA 1
ATOM 1882 C C . PHE A 1 252 ? 5.436 -13.733 -14.900 1.00 90.44 252 PHE A C 1
ATOM 1884 O O . PHE A 1 252 ? 4.390 -13.350 -15.420 1.00 90.44 252 PHE A O 1
ATOM 1891 N N . GLY A 1 253 ? 6.397 -14.338 -15.607 1.00 89.62 253 GLY A N 1
ATOM 1892 C CA . GLY A 1 253 ? 6.304 -14.681 -17.026 1.00 89.62 253 GLY A CA 1
ATOM 1893 C C . GLY A 1 253 ? 6.577 -13.526 -17.993 1.00 89.62 253 GLY A C 1
ATOM 1894 O O . GLY A 1 253 ? 6.260 -13.644 -19.175 1.00 89.62 253 GLY A O 1
ATOM 1895 N N . LEU A 1 254 ? 7.147 -12.403 -17.536 1.00 89.06 254 LEU A N 1
ATOM 1896 C CA . LEU A 1 254 ? 7.488 -11.293 -18.430 1.00 89.06 254 LEU A CA 1
ATOM 1897 C C . LEU A 1 254 ? 8.832 -11.541 -19.120 1.00 89.06 254 LEU A C 1
ATOM 1899 O O . LEU A 1 254 ? 9.838 -11.831 -18.475 1.00 89.06 254 LEU A O 1
ATOM 1903 N N . SER A 1 255 ? 8.876 -11.324 -20.437 1.00 88.75 255 SER A N 1
ATOM 1904 C CA . SER A 1 255 ? 10.145 -11.290 -21.172 1.00 88.75 255 SER A CA 1
ATOM 1905 C C . SER A 1 255 ? 11.005 -10.096 -20.743 1.00 88.75 255 SER A C 1
ATOM 1907 O O . SER A 1 255 ? 10.486 -9.045 -20.360 1.00 88.75 255 SER A O 1
ATOM 1909 N N . SER A 1 256 ? 12.330 -10.196 -20.882 1.00 90.00 256 SER A N 1
ATOM 1910 C CA . SER A 1 256 ? 13.249 -9.102 -20.527 1.00 90.00 256 SER A CA 1
ATOM 1911 C C . SER A 1 256 ? 12.905 -7.748 -21.180 1.00 90.00 256 SER A C 1
ATOM 1913 O O . SER A 1 256 ? 12.957 -6.735 -20.480 1.00 90.00 256 SER A O 1
ATOM 1915 N N . PRO A 1 257 ? 12.516 -7.663 -22.472 1.00 87.00 257 PRO A N 1
ATOM 1916 C CA . PRO A 1 257 ? 12.082 -6.397 -23.068 1.00 87.00 257 PRO A CA 1
ATOM 1917 C C . PRO A 1 257 ? 10.782 -5.841 -22.467 1.00 87.00 257 PRO A C 1
ATOM 1919 O O . PRO A 1 257 ? 10.671 -4.632 -22.263 1.00 87.00 257 PRO A O 1
ATOM 1922 N N . GLN A 1 258 ? 9.795 -6.695 -22.164 1.00 87.69 258 GLN A N 1
ATOM 1923 C CA . GLN A 1 258 ? 8.571 -6.272 -21.469 1.00 87.69 258 GLN A CA 1
ATOM 1924 C C . GLN A 1 258 ? 8.903 -5.770 -20.064 1.00 87.69 258 GLN A C 1
ATOM 1926 O O . GLN A 1 258 ? 8.497 -4.672 -19.701 1.00 87.69 258 GLN A O 1
ATOM 1931 N N . ALA A 1 259 ? 9.717 -6.519 -19.323 1.00 92.81 259 ALA A N 1
ATOM 1932 C CA . ALA A 1 259 ? 10.124 -6.182 -17.970 1.00 92.81 259 ALA A CA 1
ATOM 1933 C C . ALA A 1 259 ? 10.835 -4.821 -17.885 1.00 92.81 259 ALA A C 1
ATOM 1935 O O . ALA A 1 259 ? 10.515 -4.016 -17.013 1.00 92.81 259 ALA A O 1
ATOM 1936 N N . ARG A 1 260 ? 11.752 -4.518 -18.818 1.00 91.19 260 ARG A N 1
ATOM 1937 C CA . ARG A 1 260 ? 12.421 -3.204 -18.873 1.00 91.19 260 ARG A CA 1
ATOM 1938 C C . ARG A 1 260 ? 11.443 -2.057 -19.132 1.00 91.19 260 ARG A C 1
ATOM 1940 O O . ARG A 1 260 ? 11.542 -1.027 -18.471 1.00 91.19 260 ARG A O 1
ATOM 1947 N N . ARG A 1 261 ? 10.477 -2.237 -20.043 1.00 88.69 261 ARG A N 1
ATOM 1948 C CA . ARG A 1 261 ? 9.420 -1.237 -20.292 1.00 88.69 261 ARG A CA 1
ATOM 1949 C C . ARG A 1 261 ? 8.532 -1.035 -19.063 1.00 88.69 261 ARG A C 1
ATOM 1951 O O . ARG A 1 261 ? 8.267 0.105 -18.695 1.00 88.69 261 ARG A O 1
ATOM 1958 N N . THR A 1 262 ? 8.138 -2.118 -18.390 1.00 91.75 262 THR A N 1
ATOM 1959 C CA . THR A 1 262 ? 7.405 -2.062 -17.115 1.00 91.75 262 THR A CA 1
ATOM 1960 C C . THR A 1 262 ? 8.197 -1.295 -16.056 1.00 91.75 262 THR A C 1
ATOM 1962 O O . THR A 1 262 ? 7.624 -0.453 -15.373 1.00 91.75 262 THR A O 1
ATOM 1965 N N . ALA A 1 263 ? 9.509 -1.529 -15.941 1.00 95.50 263 ALA A N 1
ATOM 1966 C CA . ALA A 1 263 ? 10.369 -0.827 -14.988 1.00 95.50 263 ALA A CA 1
ATOM 1967 C C . ALA A 1 263 ? 10.469 0.679 -15.266 1.00 95.50 263 ALA A C 1
ATOM 1969 O O . ALA A 1 263 ? 10.363 1.472 -14.333 1.00 95.50 263 ALA A O 1
ATOM 1970 N N . ALA A 1 264 ? 10.611 1.080 -16.532 1.00 89.50 264 ALA A N 1
ATOM 1971 C CA . ALA A 1 264 ? 10.593 2.491 -16.909 1.00 89.50 264 ALA A CA 1
ATOM 1972 C C . ALA A 1 264 ? 9.244 3.149 -16.568 1.00 89.50 264 ALA A C 1
ATOM 1974 O O . ALA A 1 264 ? 9.221 4.194 -15.919 1.00 89.50 264 ALA A O 1
ATOM 1975 N N . HIS A 1 265 ? 8.124 2.504 -16.920 1.00 91.25 265 HIS A N 1
ATOM 1976 C CA . HIS A 1 265 ? 6.788 3.007 -16.589 1.00 91.25 265 HIS A CA 1
ATOM 1977 C C . HIS A 1 265 ? 6.603 3.126 -15.069 1.00 91.25 265 HIS A C 1
ATOM 1979 O O . HIS A 1 265 ? 6.186 4.174 -14.590 1.00 91.25 265 HIS A O 1
ATOM 1985 N N . TYR A 1 266 ? 7.006 2.115 -14.297 1.00 96.31 266 TYR A N 1
ATOM 1986 C CA . TYR A 1 266 ? 6.969 2.152 -12.834 1.00 96.31 266 TYR A CA 1
ATOM 1987 C C . TYR A 1 266 ? 7.693 3.379 -12.256 1.00 96.31 266 TYR A C 1
ATOM 1989 O O . TYR A 1 266 ? 7.130 4.082 -11.417 1.00 96.31 266 TYR A O 1
ATOM 1997 N N . LEU A 1 267 ? 8.916 3.664 -12.712 1.00 95.69 267 LEU A N 1
ATOM 1998 C CA . LEU A 1 267 ? 9.706 4.791 -12.208 1.00 95.69 267 LEU A CA 1
ATOM 1999 C C . LEU A 1 267 ? 9.084 6.147 -12.582 1.00 95.69 267 LEU A C 1
ATOM 2001 O O . LEU A 1 267 ? 9.070 7.056 -11.752 1.00 95.69 267 LEU A O 1
ATOM 2005 N N . ILE A 1 268 ? 8.512 6.265 -13.784 1.00 90.31 268 ILE A N 1
ATOM 2006 C CA . ILE A 1 268 ? 7.762 7.457 -14.215 1.00 90.31 268 ILE A CA 1
ATOM 2007 C C . ILE A 1 268 ? 6.513 7.648 -13.346 1.00 90.31 268 ILE A C 1
ATOM 2009 O O . ILE A 1 268 ? 6.294 8.739 -12.820 1.00 90.31 268 ILE A O 1
ATOM 2013 N N . THR A 1 269 ? 5.722 6.592 -13.133 1.00 92.69 269 THR A N 1
ATOM 2014 C CA . THR A 1 269 ? 4.526 6.643 -12.278 1.00 92.69 269 THR A CA 1
ATOM 2015 C C . THR A 1 269 ? 4.879 7.004 -10.836 1.00 92.69 269 THR A C 1
ATOM 2017 O O . THR A 1 269 ? 4.151 7.758 -10.192 1.00 92.69 269 THR A O 1
ATOM 2020 N N . LEU A 1 270 ? 5.999 6.497 -10.313 1.00 93.69 270 LEU A N 1
ATOM 2021 C CA . LEU A 1 270 ? 6.463 6.831 -8.969 1.00 93.69 270 LEU A CA 1
ATOM 2022 C C . LEU A 1 270 ? 6.858 8.311 -8.855 1.00 93.69 270 LEU A C 1
ATOM 2024 O O . LEU A 1 270 ? 6.477 8.968 -7.887 1.00 93.69 270 LEU A O 1
ATOM 2028 N N . ALA A 1 271 ? 7.579 8.843 -9.847 1.00 90.75 271 ALA A N 1
ATOM 2029 C CA . ALA A 1 271 ? 7.954 10.255 -9.889 1.00 90.75 271 ALA A CA 1
ATOM 2030 C C . ALA A 1 271 ? 6.728 11.177 -9.965 1.00 90.75 271 ALA A C 1
ATOM 2032 O O . ALA A 1 271 ? 6.631 12.131 -9.196 1.00 90.75 271 ALA A O 1
ATOM 2033 N N . ASP A 1 272 ? 5.768 10.865 -10.839 1.00 89.00 272 ASP A N 1
ATOM 2034 C CA . ASP A 1 272 ? 4.507 11.606 -10.955 1.00 89.00 272 ASP A CA 1
ATOM 2035 C C . ASP A 1 272 ? 3.704 11.567 -9.644 1.00 89.00 272 ASP A C 1
ATOM 2037 O O . ASP A 1 272 ? 3.211 12.595 -9.179 1.00 89.00 272 ASP A O 1
ATOM 2041 N N . ARG A 1 273 ? 3.658 10.411 -8.968 1.00 90.31 273 ARG A N 1
ATOM 2042 C CA . ARG A 1 273 ? 3.031 10.291 -7.645 1.00 90.31 273 ARG A CA 1
ATOM 2043 C C . ARG A 1 273 ? 3.699 11.196 -6.606 1.00 90.31 273 ARG A C 1
ATOM 2045 O O . ARG A 1 273 ? 2.990 11.906 -5.900 1.00 90.31 273 ARG A O 1
ATOM 2052 N N . HIS A 1 274 ? 5.030 11.206 -6.527 1.00 89.88 274 HIS A N 1
ATOM 2053 C CA . HIS A 1 274 ? 5.780 12.088 -5.620 1.00 89.88 274 HIS A CA 1
ATOM 2054 C C . HIS A 1 274 ? 5.550 13.576 -5.916 1.00 89.88 274 HIS A C 1
ATOM 2056 O O . HIS A 1 274 ? 5.372 14.379 -4.997 1.00 89.88 274 HIS A O 1
ATOM 2062 N N . HIS A 1 275 ? 5.477 13.938 -7.196 1.00 87.25 275 HIS A N 1
ATOM 2063 C CA . HIS A 1 275 ? 5.179 15.302 -7.612 1.00 87.25 275 HIS A CA 1
ATOM 2064 C C . HIS A 1 275 ? 3.775 15.746 -7.173 1.00 87.25 275 HIS A C 1
ATOM 2066 O O . HIS A 1 275 ? 3.637 16.778 -6.517 1.00 87.25 275 HIS A O 1
ATOM 2072 N N . ARG A 1 276 ? 2.737 14.943 -7.454 1.00 86.12 276 ARG A N 1
ATOM 2073 C CA . ARG A 1 276 ? 1.349 15.218 -7.018 1.00 86.12 276 ARG A CA 1
ATOM 2074 C C . ARG A 1 276 ? 1.215 15.291 -5.502 1.00 86.12 276 ARG A C 1
ATOM 2076 O O . ARG A 1 276 ? 0.415 16.056 -4.976 1.00 86.12 276 ARG A O 1
ATOM 2083 N N . ASP A 1 277 ? 2.023 14.502 -4.807 1.00 85.25 277 ASP A N 1
ATOM 2084 C CA . ASP A 1 277 ? 2.114 14.488 -3.356 1.00 85.25 277 ASP A CA 1
ATOM 2085 C C . ASP A 1 277 ? 2.766 15.754 -2.765 1.00 85.25 277 ASP A C 1
ATOM 2087 O O . ASP A 1 277 ? 2.727 15.941 -1.543 1.00 85.25 277 ASP A O 1
ATOM 2091 N N . GLY A 1 278 ? 3.393 16.598 -3.595 1.00 83.88 278 GLY A N 1
ATOM 2092 C CA . GLY A 1 278 ? 4.194 17.741 -3.153 1.00 83.88 278 GLY A CA 1
ATOM 2093 C C . GLY A 1 278 ? 5.388 17.321 -2.291 1.00 83.88 278 GLY A C 1
ATOM 2094 O O . GLY A 1 278 ? 5.851 18.090 -1.448 1.00 83.88 278 GLY A O 1
ATOM 2095 N N . HIS A 1 279 ? 5.845 16.075 -2.438 1.00 83.25 279 HIS A N 1
ATOM 2096 C CA . HIS A 1 279 ? 6.862 15.474 -1.591 1.00 83.25 279 HIS A CA 1
ATOM 2097 C C . HIS A 1 279 ? 7.801 14.607 -2.426 1.00 83.25 279 HIS A C 1
ATOM 2099 O O . HIS A 1 279 ? 7.400 13.573 -2.951 1.00 83.25 279 HIS A O 1
ATOM 2105 N N . GLU A 1 280 ? 9.068 15.012 -2.496 1.00 85.56 280 GLU A N 1
ATOM 2106 C CA . GLU A 1 280 ? 10.103 14.370 -3.310 1.00 85.56 280 GLU A CA 1
ATOM 2107 C C . GLU A 1 280 ? 11.144 13.668 -2.417 1.00 85.56 280 GLU A C 1
ATOM 2109 O O . GLU A 1 280 ? 12.256 14.171 -2.239 1.00 85.56 280 GLU A O 1
ATOM 2114 N N . PRO A 1 281 ? 10.828 12.495 -1.833 1.00 85.88 281 PRO A N 1
ATOM 2115 C CA . PRO A 1 281 ? 11.734 11.803 -0.910 1.00 85.88 281 PRO A CA 1
ATOM 2116 C C . PRO A 1 281 ? 13.028 11.322 -1.585 1.00 85.88 281 PRO A C 1
ATOM 2118 O O . PRO A 1 281 ? 14.012 11.026 -0.911 1.00 85.88 281 PRO A O 1
ATOM 2121 N N . LEU A 1 282 ? 13.030 11.248 -2.917 1.00 89.94 282 LEU A N 1
ATOM 2122 C CA . LEU A 1 282 ? 14.165 10.845 -3.748 1.00 89.94 282 LEU A CA 1
ATOM 2123 C C . LEU A 1 282 ? 14.911 12.046 -4.358 1.00 89.94 282 LEU A C 1
ATOM 2125 O O . LEU A 1 282 ? 15.845 11.853 -5.137 1.00 89.94 282 LEU A O 1
ATOM 2129 N N . GLY A 1 283 ? 14.501 13.274 -4.019 1.00 89.69 283 GLY A N 1
ATOM 2130 C CA . GLY A 1 283 ? 14.886 14.488 -4.732 1.00 89.69 283 GLY A CA 1
ATOM 2131 C C . GLY A 1 283 ? 14.152 14.653 -6.073 1.00 89.69 283 GLY A C 1
ATOM 2132 O O . GLY A 1 283 ? 13.335 13.798 -6.447 1.00 89.69 283 GLY A O 1
ATOM 2133 N N . PRO A 1 284 ? 14.448 15.737 -6.811 1.00 90.06 284 PRO A N 1
ATOM 2134 C CA . PRO A 1 284 ? 13.745 16.057 -8.046 1.00 90.06 284 PRO A CA 1
ATOM 2135 C C . PRO A 1 284 ? 13.963 14.964 -9.103 1.00 90.06 284 PRO A C 1
ATOM 2137 O O . PRO A 1 284 ? 15.074 14.429 -9.203 1.00 90.06 284 PRO A O 1
ATOM 2140 N N . PRO A 1 285 ? 12.959 14.648 -9.947 1.00 89.19 285 PRO A N 1
ATOM 2141 C CA . PRO A 1 285 ? 13.086 13.633 -10.998 1.00 89.19 285 PRO A CA 1
ATOM 2142 C C . PRO A 1 285 ? 14.273 13.856 -11.947 1.00 89.19 285 PRO A C 1
ATOM 2144 O O . PRO A 1 285 ? 14.865 12.891 -12.429 1.00 89.19 285 PRO A O 1
ATOM 2147 N N . SER A 1 286 ? 14.693 15.107 -12.156 1.00 88.06 286 SER A N 1
ATOM 2148 C CA . SER A 1 286 ? 15.878 15.445 -12.957 1.00 88.06 286 SER A CA 1
ATOM 2149 C C . SER A 1 286 ? 17.184 14.850 -12.417 1.00 88.06 286 SER A C 1
ATOM 2151 O O . SER A 1 286 ? 18.125 14.653 -13.181 1.00 88.06 286 SER A O 1
ATOM 2153 N N . ALA A 1 287 ? 17.253 14.521 -11.124 1.00 89.44 287 ALA A N 1
ATOM 2154 C CA . ALA A 1 287 ? 18.448 13.962 -10.499 1.00 89.44 287 ALA A CA 1
ATOM 2155 C C . ALA A 1 287 ? 18.570 12.434 -10.639 1.00 89.44 287 ALA A C 1
ATOM 2157 O O . ALA A 1 287 ? 19.668 11.897 -10.491 1.00 89.44 287 ALA A O 1
ATOM 2158 N N . TRP A 1 288 ? 17.472 11.712 -10.891 1.00 91.56 288 TRP A N 1
ATOM 2159 C CA . TRP A 1 288 ? 17.470 10.242 -10.845 1.00 91.56 288 TRP A CA 1
ATOM 2160 C C . TRP A 1 288 ? 16.683 9.555 -11.966 1.00 91.56 288 TRP A C 1
ATOM 2162 O O . TRP A 1 288 ? 17.031 8.429 -12.322 1.00 91.56 288 TRP A O 1
ATOM 2172 N N . LEU A 1 289 ? 15.669 10.212 -12.534 1.00 87.50 289 LEU A N 1
ATOM 2173 C CA . LEU A 1 289 ? 14.825 9.675 -13.600 1.00 87.50 289 LEU A CA 1
ATOM 2174 C C . LEU A 1 289 ? 15.268 10.162 -14.983 1.00 87.50 289 LEU A C 1
ATOM 2176 O O . LEU A 1 289 ? 15.480 9.333 -15.859 1.00 87.50 289 LEU A O 1
ATOM 2180 N N . THR A 1 290 ? 15.459 11.470 -15.185 1.00 84.38 290 THR A N 1
ATOM 2181 C CA . THR A 1 290 ? 15.849 12.016 -16.503 1.00 84.38 290 THR A CA 1
ATOM 2182 C C . THR A 1 290 ? 17.114 11.358 -17.070 1.00 84.38 290 THR A C 1
ATOM 2184 O O . THR A 1 290 ? 17.038 10.833 -18.178 1.00 84.38 290 THR A O 1
ATOM 2187 N N . PRO A 1 291 ? 18.223 11.217 -16.309 1.00 81.94 291 PRO A N 1
ATOM 2188 C CA . PRO A 1 291 ? 19.431 10.580 -16.836 1.00 81.94 291 PRO A CA 1
ATOM 2189 C C . PRO A 1 291 ? 19.229 9.112 -17.233 1.00 81.94 291 PRO A C 1
ATOM 2191 O O . PRO A 1 291 ? 19.977 8.580 -18.046 1.00 81.94 291 PRO A O 1
ATOM 2194 N N . LEU A 1 292 ? 18.253 8.433 -16.624 1.00 83.50 292 LEU A N 1
ATOM 2195 C CA . LEU A 1 292 ? 17.907 7.056 -16.958 1.00 83.50 292 LEU A CA 1
ATOM 2196 C C . LEU A 1 292 ? 17.100 6.990 -18.259 1.00 83.50 292 LEU A C 1
ATOM 2198 O O . LEU A 1 292 ? 17.360 6.111 -19.073 1.00 83.50 292 LEU A O 1
ATOM 2202 N N . ILE A 1 293 ? 16.133 7.891 -18.451 1.00 82.25 293 ILE A N 1
ATOM 2203 C CA . ILE A 1 293 ? 15.323 7.933 -19.675 1.00 82.25 293 ILE A CA 1
ATOM 2204 C C . ILE A 1 293 ? 16.205 8.259 -20.882 1.00 82.25 293 ILE A C 1
ATOM 2206 O O . ILE A 1 293 ? 16.173 7.506 -21.851 1.00 82.25 293 ILE A O 1
ATOM 2210 N N . ASP A 1 294 ? 17.085 9.257 -20.770 1.00 77.19 294 ASP A N 1
ATOM 2211 C CA . ASP A 1 294 ? 18.029 9.617 -21.837 1.00 77.19 294 ASP A CA 1
ATOM 2212 C C . ASP A 1 2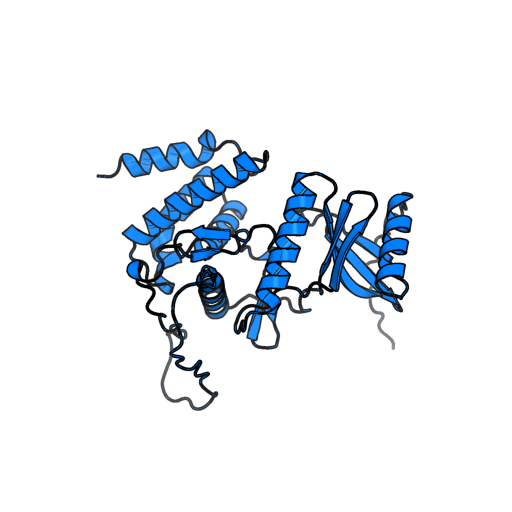94 ? 18.906 8.417 -22.251 1.00 77.19 294 ASP A C 1
ATOM 2214 O O . ASP A 1 294 ? 19.166 8.183 -23.431 1.00 77.19 294 ASP A O 1
ATOM 2218 N N . GLN A 1 295 ? 19.338 7.603 -21.279 1.00 76.62 295 GLN A N 1
ATOM 2219 C CA . GLN A 1 295 ? 20.101 6.377 -21.540 1.00 76.62 295 GLN A CA 1
ATOM 2220 C C . GLN A 1 295 ? 19.278 5.293 -22.241 1.00 76.62 295 GLN A C 1
ATOM 2222 O O . GLN A 1 295 ? 19.832 4.538 -23.037 1.00 76.62 295 GLN A O 1
ATOM 2227 N N . LEU A 1 296 ? 17.986 5.179 -21.931 1.00 77.00 296 LEU A N 1
ATOM 2228 C CA . LEU A 1 296 ? 17.101 4.199 -22.559 1.00 77.00 296 LEU A CA 1
ATOM 2229 C C . LEU A 1 296 ? 16.735 4.588 -23.992 1.00 77.00 296 LEU A C 1
ATOM 2231 O O . LEU A 1 296 ? 16.606 3.700 -24.826 1.00 77.00 296 LEU A O 1
ATOM 2235 N N . GLU A 1 297 ? 16.612 5.884 -24.279 1.00 73.19 297 GLU A N 1
ATOM 2236 C CA . GLU A 1 297 ? 16.380 6.408 -25.631 1.00 73.19 297 GLU A CA 1
ATOM 2237 C C . GLU A 1 297 ? 17.631 6.323 -26.519 1.00 73.19 297 GLU A C 1
ATOM 2239 O O . GLU A 1 297 ? 17.523 6.175 -27.734 1.00 73.19 297 GLU A O 1
ATOM 2244 N N . ALA A 1 298 ? 18.825 6.364 -25.920 1.00 66.62 298 ALA A N 1
ATOM 2245 C CA . ALA A 1 298 ? 20.094 6.212 -26.630 1.00 66.62 298 ALA A CA 1
ATOM 2246 C C . ALA A 1 298 ? 20.425 4.757 -27.032 1.00 66.62 298 ALA A C 1
ATOM 2248 O O . ALA A 1 298 ? 21.424 4.530 -27.722 1.00 66.62 298 ALA A O 1
ATOM 2249 N N . LEU A 1 299 ? 19.633 3.769 -26.597 1.00 57.22 299 LEU A N 1
ATOM 2250 C CA . LEU A 1 299 ? 19.799 2.364 -26.976 1.00 57.22 299 LEU A CA 1
ATOM 2251 C C . LEU A 1 299 ? 18.946 2.056 -28.227 1.00 57.22 299 LEU A C 1
ATOM 2253 O O . LEU A 1 299 ? 17.735 2.267 -28.173 1.00 57.22 299 LEU A O 1
ATOM 2257 N N . PRO A 1 300 ? 19.552 1.577 -29.333 1.00 44.97 300 PRO A N 1
ATOM 2258 C CA . PRO A 1 300 ? 18.848 1.282 -30.585 1.00 44.97 300 PRO A CA 1
ATOM 2259 C C . PRO A 1 300 ? 17.876 0.097 -30.491 1.00 44.97 300 PRO A C 1
ATOM 2261 O O . PRO A 1 300 ? 18.096 -0.810 -29.650 1.00 44.97 300 PRO A O 1
#

Organism: Thermobispora bispora (strain ATCC 19993 / DSM 43833 / CBS 139.67 / JCM 10125 / KCTC 9307 / NBRC 14880 / R51) (NCBI:txid469371)

Secondary structure (DSSP, 8-state):
-PPPP------------HHHHHHHHHHHHHHTS--EEEEEPPSTTSPPEEEEE-GGG-EEEEEEEE-SHHHHHHHHHHHHHHHHHHTS--SSEEPPPEEEEEEETTEEEEEEPPPPS--PPPPHHHHHHHHHHHHGGG--S-S---------PPPP----S--------------GGG-TT-EEE-S---GGGEEE-TTS-EEE--GGG-EEEE-TTHHHHHHHHHHHHTTS-HHHHHHHHHHHHHHHHGGGT--HHHHHHHHHHHHHHHHHHHHHTT--TT--GGGTTHHHHHHHHT--

InterPro domains:
  IPR011009 Protein kinase-like domain superfamily [SSF56112] (62-230)

pLDDT: mean 78.88, std 23.96, range [22.19, 98.44]

Sequence (300 aa):
MRARASRPSRPLRRVGQRGEHALDSYLSEVLGQPIRTVEHGPRAGDRPIRWAYGEADTQLGLVKIGSSARDRELVRHEAEVLRMLADRPLKVVVPPVVLHHGEWDGREVLLLSPPPTGSGKVPAGLLHAAIAEIAGLGRAPGGGSSSGLPLACPEPGRADGPAAGGPAVPYLGLDAERHPDGFAWHGDFVPANLAAGADGRLFVGNWERFGTGVPFGFDALHHFFHRALRRMGPAEAARACVAQAGITLEPFGLSSPQARRTAAHYLITLADRHHRDGHEPLGPPSAWLTPLIDQLEALP